Protein AF-A0A4Q9KXH2-F1 (afdb_monomer)

Organism: NCBI:txid1176355

Sequence (287 aa):
LDIADEIKNITFIDLKIIHKQLLDALLYLEGEGVIHNNLKHDNVVVDKDLNIKIIDFGMACYIKDLYKVFKDENLDIEKLKEEYPHCSPERLIGADQNFKTNIYSWGYMLKTSSKLFVSQNQEFLYPDLIDIYEHALQVEVSARPSVDELIFHPFFDEIYNFLFCFNNYEDVEGNINNTLFDKIGNKILIRHSQFEFAIYCGCHNEKNDETVTRLLTTKIHSEKCTVCKTGFKISKYAKFKLEVSGQFFPIHILKMKYIKLIREDFLVFKSQIRLKSNPSIGLQEES

Mean predicted aligned error: 8.37 Å

pLDDT: mean 84.45, std 18.7, range [35.25, 98.62]

Nearest PDB structures (foldseek):
  4gfo-assembly1_A  TM=7.170E-01  e=2.034E-06  Homo sapiens
  4j99-assembly5_A  TM=7.112E-01  e=3.521E-06  Homo sapiens
  3zfx-assembly2_B  TM=7.354E-01  e=8.482E-05  Homo sapiens
  3oz6-assembly1_A  TM=7.769E-01  e=1.315E-04  Cryptosporidium parvum Iowa II
  3byv-assembly1_A  TM=6.591E-01  e=1.319E-02  Toxoplasma gondii

Structure (mmCIF, N/CA/C/O backbone):
data_AF-A0A4Q9KXH2-F1
#
_entry.id   AF-A0A4Q9KXH2-F1
#
loop_
_atom_site.group_PDB
_atom_site.id
_atom_site.type_symbol
_atom_site.label_atom_id
_atom_site.label_alt_id
_atom_site.label_comp_id
_atom_site.label_asym_id
_atom_site.label_entity_id
_atom_site.label_seq_id
_atom_site.pdbx_PDB_ins_code
_atom_site.Cartn_x
_atom_site.Cartn_y
_atom_site.Cartn_z
_atom_site.occupancy
_ato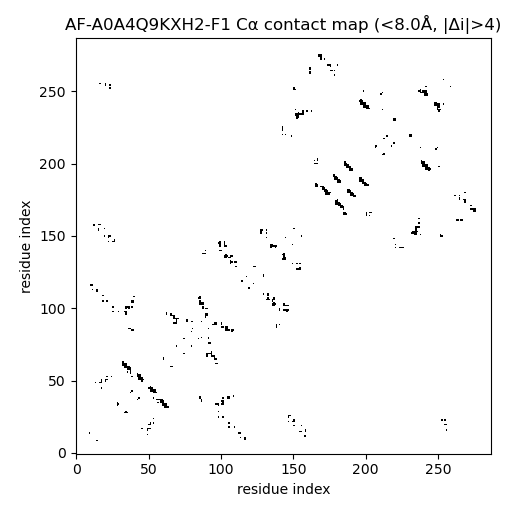m_site.B_iso_or_equiv
_atom_site.auth_seq_id
_atom_site.auth_comp_id
_atom_site.auth_asym_id
_atom_site.auth_atom_id
_atom_site.pdbx_PDB_model_num
ATOM 1 N N . LEU A 1 1 ? -19.893 16.993 -17.679 1.00 43.53 1 LEU A N 1
ATOM 2 C CA . LEU A 1 1 ? -18.932 17.246 -16.588 1.00 43.53 1 LEU A CA 1
ATOM 3 C C . LEU A 1 1 ? -17.566 17.016 -17.190 1.00 43.53 1 LEU A C 1
ATOM 5 O O . LEU A 1 1 ? -17.395 15.996 -17.849 1.00 43.53 1 LEU A O 1
ATOM 9 N N . ASP A 1 2 ? -16.697 18.016 -17.120 1.00 39.69 2 ASP A N 1
ATOM 10 C CA . ASP A 1 2 ? -15.372 17.941 -17.728 1.00 39.69 2 ASP A CA 1
ATOM 11 C C . ASP A 1 2 ? -14.448 17.142 -16.800 1.00 39.69 2 ASP A C 1
ATOM 13 O O . ASP A 1 2 ? -14.370 17.430 -15.605 1.00 39.69 2 ASP A O 1
ATOM 17 N N . ILE A 1 3 ? -13.759 16.137 -17.340 1.00 46.69 3 ILE A N 1
ATOM 18 C CA . ILE A 1 3 ? -12.826 15.286 -16.583 1.00 46.69 3 ILE A CA 1
ATOM 19 C C . ILE A 1 3 ? -11.698 16.151 -15.985 1.00 46.69 3 ILE A C 1
ATOM 21 O O . ILE A 1 3 ? -11.183 15.856 -14.906 1.00 46.69 3 ILE A O 1
ATOM 25 N N . ALA A 1 4 ? -11.373 17.277 -16.632 1.00 45.84 4 ALA A N 1
ATOM 26 C CA . ALA A 1 4 ? -10.408 18.253 -16.140 1.00 45.84 4 ALA A CA 1
ATOM 27 C C . ALA A 1 4 ? -10.822 18.957 -14.829 1.00 45.84 4 ALA A C 1
ATOM 29 O O . ALA A 1 4 ? -9.945 19.447 -14.117 1.00 45.84 4 ALA A O 1
ATOM 30 N N . ASP A 1 5 ? -12.116 19.014 -14.487 1.00 42.62 5 ASP A N 1
ATOM 31 C CA . ASP A 1 5 ? -12.595 19.615 -13.232 1.00 42.62 5 ASP A CA 1
ATOM 32 C C . ASP A 1 5 ? -12.682 18.607 -12.074 1.00 42.62 5 ASP A C 1
ATOM 34 O O . ASP A 1 5 ? -12.516 19.002 -10.921 1.00 42.62 5 ASP A O 1
ATOM 38 N N . GLU A 1 6 ? -12.854 17.307 -12.345 1.00 51.69 6 GLU A N 1
ATOM 39 C CA . GLU A 1 6 ? -12.773 16.266 -11.303 1.00 51.69 6 GLU A CA 1
ATOM 40 C C . GLU A 1 6 ? -11.317 16.014 -10.863 1.00 51.69 6 GLU A C 1
ATOM 42 O O . GLU A 1 6 ? -11.046 15.851 -9.673 1.00 51.69 6 GLU A O 1
ATOM 47 N N . ILE A 1 7 ? -10.352 16.093 -11.790 1.00 52.22 7 ILE A N 1
ATOM 48 C CA . ILE A 1 7 ? -8.914 15.936 -11.491 1.00 52.22 7 ILE A CA 1
ATOM 49 C C . ILE A 1 7 ? -8.364 17.075 -10.603 1.00 52.22 7 ILE A C 1
ATOM 51 O O . ILE A 1 7 ? -7.386 16.872 -9.881 1.00 52.22 7 ILE A O 1
ATOM 55 N N . LYS A 1 8 ? -8.999 18.259 -10.580 1.00 55.25 8 LYS A N 1
ATOM 56 C CA . LYS A 1 8 ? -8.545 19.424 -9.786 1.00 55.25 8 LYS A CA 1
ATOM 57 C C . LYS A 1 8 ? -8.575 19.232 -8.266 1.00 55.25 8 LYS A C 1
ATOM 59 O O . LYS A 1 8 ? -7.964 20.037 -7.570 1.00 55.25 8 LYS A O 1
ATOM 64 N N . ASN A 1 9 ? -9.263 18.207 -7.757 1.00 71.81 9 ASN A N 1
ATOM 65 C CA . ASN A 1 9 ? -9.491 18.014 -6.320 1.00 71.81 9 ASN A CA 1
ATOM 66 C C . ASN A 1 9 ? -8.811 16.766 -5.728 1.00 71.81 9 ASN A C 1
ATOM 68 O O . ASN A 1 9 ? -9.128 16.388 -4.602 1.00 71.81 9 ASN A O 1
ATOM 72 N N . ILE A 1 10 ? -7.869 16.133 -6.438 1.00 83.88 10 ILE A N 1
ATOM 73 C CA . ILE A 1 10 ? -7.020 15.094 -5.833 1.00 83.88 10 ILE A CA 1
ATOM 74 C C . ILE A 1 10 ? -6.128 15.751 -4.769 1.00 83.88 10 ILE A C 1
ATOM 76 O O . ILE A 1 10 ? -5.547 16.811 -4.996 1.00 83.88 10 ILE A O 1
ATOM 80 N N . THR A 1 11 ? -5.999 15.117 -3.607 1.00 91.44 11 THR A N 1
ATOM 81 C CA . THR A 1 11 ? -5.172 15.581 -2.486 1.00 91.44 11 THR A CA 1
ATOM 82 C C . THR A 1 11 ? -3.952 14.679 -2.253 1.00 91.44 11 THR A C 1
ATOM 84 O O . THR A 1 11 ? -3.833 13.575 -2.789 1.00 91.44 11 THR A O 1
ATOM 87 N N . PHE A 1 12 ? -3.031 15.110 -1.386 1.00 91.75 12 PHE A N 1
ATOM 88 C CA . PHE A 1 12 ? -1.855 14.303 -1.037 1.00 91.75 12 PHE A CA 1
ATOM 89 C C . PHE A 1 12 ? -2.197 13.021 -0.246 1.00 91.75 12 PHE A C 1
ATOM 91 O O . PHE A 1 12 ? -1.457 12.038 -0.323 1.00 91.75 12 PHE A O 1
ATOM 98 N N . ILE A 1 13 ? -3.324 12.982 0.480 1.00 93.31 13 ILE A N 1
ATOM 99 C CA . ILE A 1 13 ? -3.810 11.743 1.111 1.00 93.31 13 ILE A CA 1
ATOM 100 C C . ILE A 1 13 ? -4.406 10.785 0.067 1.00 93.31 13 ILE A C 1
ATOM 102 O O . ILE A 1 13 ? -4.222 9.573 0.180 1.00 93.31 13 ILE A O 1
ATOM 106 N N . ASP A 1 14 ? -4.998 11.300 -1.011 1.00 94.25 14 ASP A N 1
ATOM 107 C CA . ASP A 1 14 ? -5.499 10.470 -2.113 1.00 94.25 14 ASP A CA 1
ATOM 108 C C . ASP A 1 14 ? -4.350 9.799 -2.872 1.00 94.25 14 ASP A C 1
ATOM 110 O O . ASP A 1 14 ? -4.427 8.607 -3.172 1.00 94.25 14 ASP A O 1
ATOM 114 N N . LEU A 1 15 ? -3.227 10.505 -3.070 1.00 94.81 15 LEU A N 1
ATOM 115 C CA . LEU A 1 15 ? -1.987 9.910 -3.584 1.00 94.81 15 LEU A CA 1
ATOM 116 C C . LEU A 1 15 ? -1.537 8.711 -2.727 1.00 94.81 15 LEU A C 1
ATOM 118 O O . LEU A 1 15 ? -1.207 7.652 -3.265 1.00 94.81 15 LEU A O 1
ATOM 122 N N . LYS A 1 16 ? -1.565 8.843 -1.393 1.00 96.62 16 LYS A N 1
ATOM 123 C CA . LYS A 1 16 ? -1.237 7.743 -0.467 1.00 96.62 16 LYS A CA 1
ATOM 124 C C . LYS A 1 16 ? -2.225 6.581 -0.594 1.00 96.62 16 LYS A C 1
ATOM 126 O O . LYS A 1 16 ? -1.796 5.431 -0.626 1.00 96.62 16 LYS A O 1
ATOM 131 N N . ILE A 1 17 ? -3.525 6.860 -0.706 1.00 96.56 17 ILE A N 1
ATOM 132 C CA . ILE A 1 17 ? -4.584 5.849 -0.877 1.00 96.56 17 ILE A CA 1
ATOM 133 C C . ILE A 1 17 ? -4.427 5.091 -2.207 1.00 96.56 17 ILE A C 1
ATOM 135 O O . ILE A 1 17 ? -4.560 3.864 -2.235 1.00 96.56 17 ILE A O 1
ATOM 139 N N . ILE A 1 18 ? -4.104 5.790 -3.298 1.00 96.88 18 ILE A N 1
ATOM 140 C CA . ILE A 1 18 ? -3.817 5.210 -4.619 1.00 96.88 18 ILE A CA 1
ATOM 141 C C . ILE A 1 18 ? -2.577 4.310 -4.539 1.00 96.88 18 ILE A C 1
ATOM 143 O O . ILE A 1 18 ? -2.650 3.123 -4.863 1.00 96.88 18 ILE A O 1
ATOM 147 N N . HIS A 1 19 ? -1.452 4.828 -4.033 1.00 98.00 19 HIS A N 1
ATOM 148 C CA . HIS A 1 19 ? -0.203 4.065 -3.969 1.00 98.00 19 HIS A CA 1
ATOM 149 C C . HIS A 1 19 ? -0.240 2.896 -2.982 1.00 98.00 19 HIS A C 1
ATOM 151 O O . HIS A 1 19 ? 0.403 1.880 -3.250 1.00 98.00 19 HIS A O 1
ATOM 157 N N . LYS A 1 20 ? -1.026 2.983 -1.900 1.00 97.94 20 LYS A N 1
ATOM 158 C CA . LYS A 1 20 ? -1.257 1.857 -0.985 1.00 97.94 20 LYS A CA 1
ATOM 159 C C . LYS A 1 20 ? -1.999 0.714 -1.675 1.00 97.94 20 LYS A C 1
ATOM 161 O O . LYS A 1 20 ? -1.593 -0.435 -1.543 1.00 97.94 20 LYS A O 1
ATOM 166 N N . GLN A 1 21 ? -3.041 1.020 -2.449 1.00 97.94 21 GLN A N 1
ATOM 167 C CA . GLN A 1 21 ? -3.769 -0.003 -3.206 1.00 97.94 21 GLN A CA 1
ATOM 168 C C . GLN A 1 21 ? -2.934 -0.593 -4.348 1.00 97.94 21 GLN A C 1
ATOM 170 O O . GLN A 1 21 ? -3.095 -1.769 -4.662 1.00 97.94 21 GLN A O 1
ATOM 175 N N . LEU A 1 22 ? -2.017 0.182 -4.939 1.00 98.38 22 LEU A N 1
ATOM 176 C CA . LEU A 1 22 ? -1.041 -0.361 -5.885 1.00 98.38 22 LEU A CA 1
ATOM 177 C C . LEU A 1 22 ? -0.105 -1.374 -5.216 1.00 98.38 22 LEU A C 1
ATOM 179 O O . LEU A 1 22 ? 0.107 -2.438 -5.786 1.00 98.38 22 LEU A O 1
ATOM 183 N N . LEU A 1 23 ? 0.392 -1.108 -4.001 1.00 97.94 23 LEU A N 1
ATOM 184 C CA . LEU A 1 23 ? 1.152 -2.112 -3.244 1.00 97.94 23 LEU A CA 1
ATOM 185 C C . LEU A 1 23 ? 0.290 -3.338 -2.901 1.00 97.94 23 LEU A C 1
ATOM 187 O O . LEU A 1 23 ? 0.743 -4.459 -3.092 1.00 97.94 23 LEU A O 1
ATOM 191 N N . ASP A 1 24 ? -0.968 -3.155 -2.489 1.00 96.06 24 ASP A N 1
ATOM 192 C CA . ASP A 1 24 ? -1.883 -4.279 -2.226 1.00 96.06 24 ASP A CA 1
ATOM 193 C C . ASP A 1 24 ? -2.127 -5.142 -3.482 1.00 96.06 24 ASP A C 1
ATOM 195 O O . ASP A 1 24 ? -2.263 -6.363 -3.385 1.00 96.06 24 ASP A O 1
ATOM 199 N N . ALA A 1 25 ? -2.149 -4.527 -4.670 1.00 97.62 25 ALA A N 1
ATOM 200 C CA . ALA A 1 25 ? -2.234 -5.230 -5.946 1.00 97.62 25 ALA A CA 1
ATOM 201 C C . ALA A 1 25 ? -0.916 -5.934 -6.318 1.00 97.62 25 ALA A C 1
ATOM 203 O O . ALA A 1 25 ? -0.955 -7.068 -6.788 1.00 97.62 25 ALA A O 1
ATOM 204 N N . LEU A 1 26 ? 0.247 -5.319 -6.070 1.00 97.81 26 LEU A N 1
ATOM 205 C CA . LEU A 1 26 ? 1.546 -5.968 -6.288 1.00 97.81 26 LEU A CA 1
ATOM 206 C C . LEU A 1 26 ? 1.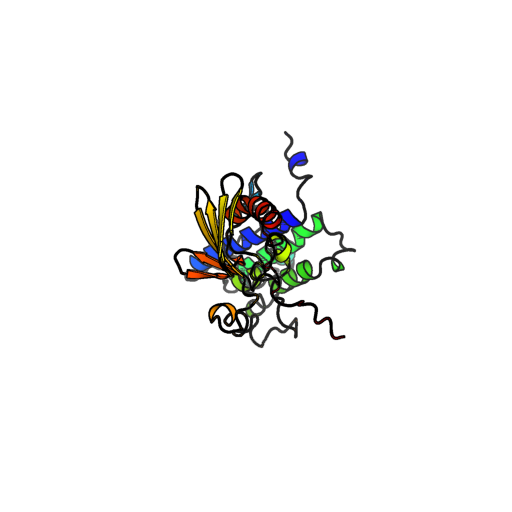764 -7.163 -5.353 1.00 97.81 26 LEU A C 1
ATOM 208 O O . LEU A 1 26 ? 2.268 -8.183 -5.810 1.00 97.81 26 LEU A O 1
ATOM 212 N N . LEU A 1 27 ? 1.315 -7.082 -4.096 1.00 94.94 27 LEU A N 1
ATOM 213 C CA . LEU A 1 27 ? 1.364 -8.193 -3.140 1.00 94.94 27 LEU A CA 1
ATOM 214 C C . LEU A 1 27 ? 0.504 -9.373 -3.617 1.00 94.94 27 LEU A C 1
ATOM 216 O O . LEU A 1 27 ? 0.883 -10.531 -3.460 1.00 94.94 27 LEU A O 1
ATOM 220 N N . TYR A 1 28 ? -0.647 -9.078 -4.229 1.00 96.12 28 TYR A N 1
ATOM 221 C CA . TYR A 1 28 ? -1.487 -10.094 -4.859 1.00 96.12 28 TYR A CA 1
ATOM 222 C C . TYR A 1 28 ? -0.793 -10.737 -6.071 1.00 96.12 28 TYR A C 1
ATOM 224 O O . TYR A 1 28 ? -0.734 -11.960 -6.149 1.00 96.12 28 TYR A O 1
ATOM 232 N N . LEU A 1 29 ? -0.210 -9.940 -6.978 1.00 97.62 29 LEU A N 1
ATOM 233 C CA . LEU A 1 29 ? 0.524 -10.471 -8.136 1.00 97.62 29 LEU A CA 1
ATOM 234 C C . LEU A 1 29 ? 1.734 -11.324 -7.724 1.00 97.62 29 LEU A C 1
ATOM 236 O O . LEU A 1 29 ? 1.960 -12.372 -8.321 1.00 97.62 29 LEU A O 1
ATOM 240 N N . GLU A 1 30 ? 2.465 -10.925 -6.682 1.00 95.56 30 GLU A N 1
ATOM 241 C CA . GLU A 1 30 ? 3.556 -11.713 -6.095 1.00 95.56 30 GLU A CA 1
ATOM 242 C C . GLU A 1 30 ? 3.060 -13.069 -5.562 1.00 95.56 30 GLU A C 1
ATOM 244 O O . GLU A 1 30 ? 3.662 -14.100 -5.866 1.00 95.56 30 GLU A O 1
ATOM 249 N N . GLY A 1 31 ? 1.913 -13.099 -4.872 1.00 94.69 31 GLY A N 1
ATOM 250 C CA . GLY A 1 31 ? 1.266 -14.340 -4.425 1.00 94.69 31 GLY A CA 1
ATOM 251 C C . GLY A 1 31 ? 0.829 -15.273 -5.565 1.00 94.69 31 GLY A C 1
ATOM 252 O O . GLY A 1 31 ? 0.947 -16.490 -5.437 1.00 94.69 31 GLY A O 1
ATOM 253 N N . GLU A 1 32 ? 0.393 -14.718 -6.698 1.00 97.69 32 GLU A N 1
ATOM 254 C CA . GLU A 1 32 ? 0.068 -15.467 -7.927 1.00 97.69 32 GLU A CA 1
ATOM 255 C C . GLU A 1 32 ? 1.317 -15.817 -8.773 1.00 97.69 32 GLU A C 1
ATOM 257 O O . GLU A 1 32 ? 1.218 -16.460 -9.821 1.00 97.69 32 GLU A O 1
ATOM 262 N N . GLY A 1 33 ? 2.513 -15.393 -8.346 1.00 97.12 33 GLY A N 1
ATOM 263 C CA . GLY A 1 33 ? 3.766 -15.609 -9.067 1.00 97.12 33 GLY A CA 1
ATOM 264 C C . GLY A 1 33 ? 3.891 -14.811 -10.371 1.00 97.12 33 GLY A C 1
ATOM 265 O O . GLY A 1 33 ? 4.624 -15.236 -11.264 1.00 97.12 33 GLY A O 1
ATOM 266 N N . VAL A 1 34 ? 3.185 -13.684 -10.496 1.00 98.12 34 VAL A N 1
ATOM 267 C CA . VAL A 1 34 ? 3.102 -12.832 -11.694 1.00 98.12 34 VAL A CA 1
ATOM 268 C C . VAL A 1 34 ? 3.955 -11.568 -11.544 1.00 98.12 34 VAL A C 1
ATOM 270 O O . VAL A 1 34 ? 3.906 -10.870 -10.533 1.00 98.12 34 VAL A O 1
ATOM 273 N N . ILE A 1 35 ? 4.696 -11.216 -12.596 1.00 97.62 35 ILE A N 1
ATOM 274 C CA . ILE A 1 35 ? 5.388 -9.929 -12.738 1.00 97.62 35 ILE A CA 1
ATOM 275 C C . ILE A 1 35 ? 4.665 -9.128 -13.825 1.00 97.62 35 ILE A C 1
ATOM 277 O O . ILE A 1 35 ? 4.507 -9.625 -14.935 1.00 97.62 35 ILE A O 1
ATOM 281 N N . HIS A 1 36 ? 4.230 -7.896 -13.533 1.00 97.50 36 HIS A N 1
ATOM 282 C CA . HIS A 1 36 ? 3.457 -7.092 -14.487 1.00 97.50 36 HIS A CA 1
ATOM 283 C C . HIS A 1 36 ? 4.288 -6.570 -15.670 1.00 97.50 36 HIS A C 1
ATOM 285 O O . HIS A 1 36 ? 3.797 -6.527 -16.793 1.00 97.50 36 HIS A O 1
ATOM 291 N N . ASN A 1 37 ? 5.531 -6.134 -15.424 1.00 94.94 37 ASN A N 1
ATOM 292 C CA . ASN A 1 37 ? 6.466 -5.562 -16.411 1.00 94.94 37 ASN A CA 1
ATOM 293 C C . ASN A 1 37 ? 5.976 -4.343 -17.232 1.00 94.94 37 ASN A C 1
ATOM 295 O O . ASN A 1 37 ? 6.781 -3.745 -17.938 1.00 94.94 37 ASN A O 1
ATOM 299 N N . ASN A 1 38 ? 4.725 -3.896 -17.144 1.00 95.25 38 ASN A N 1
ATOM 300 C CA . ASN A 1 38 ? 4.283 -2.639 -17.770 1.00 95.25 38 ASN A CA 1
ATOM 301 C C . ASN A 1 38 ? 3.561 -1.728 -16.770 1.00 95.25 38 ASN A C 1
ATOM 303 O O . ASN A 1 38 ? 2.485 -1.204 -17.042 1.00 95.25 38 ASN A O 1
ATOM 307 N N . LEU A 1 39 ? 4.085 -1.629 -15.543 1.00 96.88 39 LEU A N 1
ATOM 308 C CA . LEU A 1 39 ? 3.492 -0.776 -14.514 1.00 96.88 39 LEU A CA 1
ATOM 309 C C . LEU A 1 39 ? 3.902 0.688 -14.748 1.00 96.88 39 LEU A C 1
ATOM 311 O O . LEU A 1 39 ? 5.077 1.035 -14.664 1.00 96.88 39 LEU A O 1
ATOM 315 N 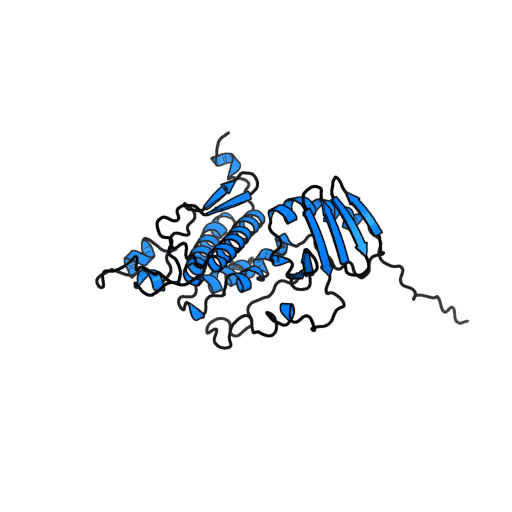N . LYS A 1 40 ? 2.916 1.526 -15.060 1.00 96.19 40 LYS A N 1
ATOM 316 C CA . LYS A 1 40 ? 3.035 2.964 -15.342 1.00 96.19 40 LYS A CA 1
ATOM 317 C C . LYS A 1 40 ? 1.663 3.622 -15.183 1.00 96.19 40 LYS A C 1
ATOM 319 O O . LYS A 1 40 ? 0.662 2.914 -15.083 1.00 96.19 40 LYS A O 1
ATOM 324 N N . HIS A 1 41 ? 1.595 4.954 -15.189 1.00 95.12 41 HIS A N 1
ATOM 325 C CA . HIS A 1 41 ? 0.347 5.704 -14.978 1.00 95.12 41 HIS A CA 1
ATOM 326 C C . HIS A 1 41 ? -0.752 5.351 -15.985 1.00 95.12 41 HIS A C 1
ATOM 328 O O . HIS A 1 41 ? -1.882 5.141 -15.564 1.00 95.12 41 HIS A O 1
ATOM 334 N N . ASP A 1 42 ? -0.419 5.190 -17.272 1.00 95.88 42 ASP A N 1
ATOM 335 C CA . ASP A 1 42 ? -1.394 4.803 -18.312 1.00 95.88 42 ASP A CA 1
ATOM 336 C C . ASP A 1 42 ? -2.073 3.453 -18.021 1.00 95.88 42 ASP A C 1
ATOM 338 O O . ASP A 1 42 ? -3.200 3.205 -18.442 1.00 95.88 42 ASP A O 1
ATOM 342 N N . ASN A 1 43 ? -1.373 2.582 -17.288 1.00 98.00 43 ASN A N 1
ATOM 343 C CA . ASN A 1 43 ? -1.779 1.212 -17.000 1.00 98.00 43 ASN A CA 1
ATOM 344 C C . ASN A 1 43 ? -2.405 1.067 -15.599 1.00 98.00 43 ASN A C 1
ATOM 346 O O . ASN A 1 43 ? -2.542 -0.042 -15.076 1.00 98.00 43 ASN A O 1
ATOM 350 N N . VAL A 1 44 ? -2.810 2.185 -14.986 1.00 97.56 44 VAL A N 1
ATOM 351 C CA . VAL A 1 44 ? -3.558 2.225 -13.725 1.00 97.56 44 VAL A CA 1
ATOM 352 C C . VAL A 1 44 ? -4.801 3.091 -13.900 1.00 97.56 44 VAL A C 1
ATOM 354 O O . VAL A 1 44 ? -4.725 4.313 -13.980 1.00 97.56 44 VAL A O 1
ATOM 357 N N . VAL A 1 45 ? -5.969 2.454 -13.898 1.00 96.31 45 VAL A N 1
ATOM 358 C CA . VAL A 1 45 ? -7.261 3.151 -13.899 1.00 96.31 45 VAL A CA 1
ATOM 359 C C . VAL A 1 45 ? -7.666 3.446 -12.459 1.00 96.31 45 VAL A C 1
ATOM 361 O O . VAL A 1 45 ? -7.541 2.578 -11.594 1.00 96.31 45 VAL A O 1
ATOM 364 N N . VAL A 1 46 ? -8.183 4.648 -12.208 1.00 94.00 46 VAL A N 1
ATOM 365 C CA . VAL A 1 46 ? -8.721 5.076 -10.909 1.00 94.00 46 VAL A CA 1
ATOM 366 C C . VAL A 1 46 ? -10.181 5.479 -11.103 1.00 94.00 46 VAL A C 1
ATOM 368 O O . VAL A 1 46 ? -10.488 6.226 -12.030 1.00 94.00 46 VAL A O 1
ATOM 371 N N . ASP A 1 47 ? -11.088 4.965 -10.270 1.00 92.81 47 ASP A N 1
ATOM 372 C CA . ASP A 1 47 ? -12.490 5.401 -10.267 1.00 92.81 47 ASP A CA 1
ATOM 373 C C . ASP A 1 47 ? -12.721 6.636 -9.373 1.00 92.81 47 ASP A C 1
ATOM 375 O O . ASP A 1 47 ? -11.855 7.046 -8.595 1.00 92.81 47 ASP A O 1
ATOM 379 N N . LYS A 1 48 ? -13.919 7.227 -9.472 1.00 89.50 48 LYS A N 1
ATOM 380 C CA . LYS A 1 48 ? -14.344 8.402 -8.686 1.00 89.50 48 LYS A CA 1
ATOM 381 C C . LYS A 1 48 ? -14.243 8.212 -7.163 1.00 89.50 48 LYS A C 1
ATOM 383 O O . LYS A 1 48 ? -14.180 9.189 -6.428 1.00 89.50 48 LYS A O 1
ATOM 388 N N . ASP A 1 49 ? -14.268 6.963 -6.696 1.00 89.69 49 ASP A N 1
ATOM 389 C CA . ASP A 1 49 ? -14.242 6.595 -5.283 1.00 89.69 49 ASP A CA 1
ATOM 390 C C . ASP A 1 49 ? -12.802 6.251 -4.844 1.00 89.69 49 ASP A C 1
ATOM 392 O O . ASP A 1 49 ? -12.592 5.698 -3.761 1.00 89.69 49 ASP A O 1
ATOM 396 N N . LEU A 1 50 ? -11.798 6.571 -5.675 1.00 92.38 50 LEU A N 1
ATOM 397 C CA . LEU A 1 50 ? -10.369 6.303 -5.494 1.00 92.38 50 LEU A CA 1
ATOM 398 C C . LEU A 1 50 ? -10.047 4.813 -5.327 1.00 92.38 50 LEU A C 1
ATOM 400 O O . LEU A 1 50 ? -9.216 4.443 -4.488 1.00 92.38 50 LEU A O 1
ATOM 404 N N . ASN A 1 51 ? -10.725 3.927 -6.055 1.00 94.75 51 ASN A N 1
ATOM 405 C CA . ASN A 1 51 ? -10.309 2.530 -6.187 1.00 94.75 51 ASN A CA 1
ATOM 406 C C . ASN A 1 51 ? -9.481 2.368 -7.462 1.00 94.75 51 ASN A C 1
ATOM 408 O O . ASN A 1 51 ? -9.867 2.849 -8.527 1.00 94.75 51 ASN A O 1
ATOM 412 N N . ILE A 1 52 ? -8.343 1.682 -7.350 1.00 96.56 52 ILE A N 1
ATOM 413 C CA . ILE A 1 52 ? -7.432 1.468 -8.480 1.00 96.56 52 ILE A CA 1
ATOM 414 C C . ILE A 1 52 ? -7.670 0.106 -9.132 1.00 96.56 52 ILE A C 1
ATOM 416 O O . ILE A 1 52 ? -8.062 -0.857 -8.466 1.00 96.56 52 ILE A O 1
ATOM 420 N N . LYS A 1 53 ? -7.357 0.001 -10.424 1.00 97.19 53 LYS A N 1
ATOM 421 C CA . LYS A 1 53 ? -7.160 -1.267 -11.133 1.00 97.19 53 LYS A CA 1
ATOM 422 C C . LYS A 1 53 ? -5.928 -1.170 -12.022 1.00 97.19 53 LYS A C 1
ATOM 424 O O . LYS A 1 53 ? -5.827 -0.252 -12.831 1.00 97.19 53 LYS A O 1
ATOM 429 N N . ILE A 1 54 ? -5.022 -2.136 -11.887 1.00 98.31 54 ILE A N 1
ATOM 430 C CA . ILE A 1 54 ? -3.938 -2.343 -12.852 1.00 98.31 54 ILE A CA 1
ATOM 431 C C . ILE A 1 54 ? -4.554 -2.960 -14.116 1.00 98.31 54 ILE A C 1
ATOM 433 O O . ILE A 1 54 ? -5.378 -3.874 -14.019 1.00 98.31 54 ILE A O 1
ATOM 437 N N . ILE A 1 55 ? -4.179 -2.440 -15.280 1.00 97.88 55 ILE A N 1
ATOM 438 C CA . ILE A 1 55 ? -4.600 -2.909 -16.606 1.00 97.88 55 ILE A CA 1
ATOM 439 C C . ILE A 1 55 ? -3.370 -3.170 -17.490 1.00 97.88 55 ILE A C 1
ATOM 441 O O . ILE A 1 55 ? -2.255 -2.830 -17.113 1.00 97.88 55 ILE A O 1
ATOM 445 N N . ASP A 1 56 ? -3.592 -3.741 -18.677 1.00 96.88 56 ASP A N 1
ATOM 446 C CA . ASP A 1 56 ? -2.545 -4.081 -19.656 1.00 96.88 56 ASP A CA 1
ATOM 447 C C . ASP A 1 56 ? -1.459 -5.042 -19.127 1.00 96.88 56 ASP A C 1
ATOM 449 O O . ASP A 1 56 ? -0.281 -4.723 -18.965 1.00 96.88 56 ASP A O 1
ATOM 453 N N . PHE A 1 57 ? -1.878 -6.296 -18.962 1.00 97.38 57 PHE A N 1
ATOM 454 C CA . PHE A 1 57 ? -1.003 -7.435 -18.693 1.00 97.38 57 PHE A CA 1
ATOM 455 C C . PHE A 1 57 ? -0.293 -7.950 -19.965 1.00 97.38 57 PHE A C 1
ATOM 457 O O . PHE A 1 57 ? 0.227 -9.063 -19.961 1.00 97.38 57 PHE A O 1
ATOM 464 N N . GLY A 1 58 ? -0.246 -7.177 -21.061 1.00 96.06 58 GLY A N 1
ATOM 465 C CA . GLY A 1 58 ? 0.358 -7.600 -22.333 1.00 96.06 58 GLY A CA 1
ATOM 466 C C . GLY A 1 58 ? 1.862 -7.891 -22.260 1.00 96.06 58 GLY A C 1
ATOM 467 O O . GLY A 1 58 ? 2.401 -8.555 -23.143 1.00 96.06 58 GLY A O 1
ATOM 468 N N . MET A 1 59 ? 2.533 -7.430 -21.197 1.00 94.62 59 MET A N 1
ATOM 469 C CA . MET A 1 59 ? 3.938 -7.736 -20.895 1.00 94.62 59 MET A CA 1
ATOM 470 C C . MET A 1 59 ? 4.127 -8.611 -19.643 1.00 94.62 59 MET A C 1
ATOM 472 O O . MET A 1 59 ? 5.257 -8.836 -19.200 1.00 94.62 59 MET A O 1
ATOM 476 N N . ALA A 1 60 ? 3.038 -9.076 -19.031 1.00 97.00 60 ALA A N 1
ATOM 477 C CA . ALA A 1 60 ? 3.130 -9.837 -17.798 1.00 97.00 60 ALA A CA 1
ATOM 478 C C . ALA A 1 60 ? 3.720 -11.232 -18.051 1.00 97.00 60 ALA A C 1
ATOM 480 O O . ALA A 1 60 ? 3.444 -11.868 -19.068 1.00 97.00 60 ALA A O 1
ATOM 481 N N . CYS A 1 61 ? 4.515 -11.7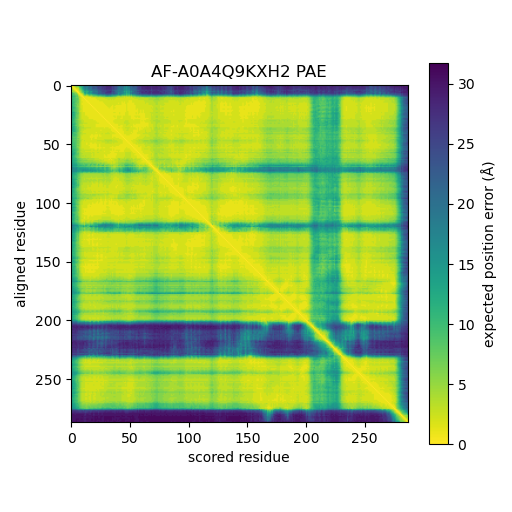26 -17.105 1.00 96.38 61 CYS A N 1
ATOM 482 C CA . CYS A 1 61 ? 5.047 -13.088 -17.124 1.00 96.38 61 CYS A CA 1
ATOM 483 C C . CYS A 1 61 ? 4.885 -13.759 -15.760 1.00 96.38 61 CYS A C 1
ATOM 485 O O . CYS A 1 61 ? 4.690 -13.095 -14.739 1.00 96.38 61 CYS A O 1
ATOM 487 N N . TYR A 1 62 ? 4.988 -15.087 -15.738 1.00 97.44 62 TYR A N 1
ATOM 488 C CA . TYR A 1 62 ? 5.144 -15.820 -14.487 1.00 97.44 62 TYR A CA 1
ATOM 489 C C . TYR A 1 62 ? 6.625 -15.874 -14.103 1.00 97.44 62 TYR A C 1
ATOM 491 O O . TYR A 1 62 ? 7.482 -16.067 -14.959 1.00 97.44 62 TYR A O 1
ATOM 499 N N . ILE A 1 63 ? 6.935 -15.819 -12.806 1.00 95.50 63 ILE A N 1
ATOM 500 C CA . ILE A 1 63 ? 8.306 -15.922 -12.264 1.00 95.50 63 ILE A CA 1
ATOM 501 C C . ILE A 1 63 ? 9.049 -17.203 -12.704 1.00 95.50 63 ILE A C 1
ATOM 503 O O . ILE A 1 63 ? 10.274 -17.243 -12.724 1.00 95.50 63 ILE A O 1
ATOM 507 N N . LYS A 1 64 ? 8.302 -18.252 -13.074 1.00 95.69 64 LYS A N 1
ATOM 508 C CA . LYS A 1 64 ? 8.804 -19.545 -13.576 1.00 95.69 64 LYS A CA 1
ATOM 509 C C . LYS A 1 64 ? 8.994 -19.612 -15.102 1.00 95.69 64 LYS A C 1
ATOM 511 O O . LYS A 1 64 ? 9.434 -20.643 -15.596 1.00 95.69 64 LYS A O 1
ATOM 516 N N . ASP A 1 65 ? 8.595 -18.570 -15.828 1.00 95.94 65 ASP A N 1
ATOM 517 C CA . ASP A 1 65 ? 8.568 -18.497 -17.295 1.00 95.94 65 ASP A CA 1
ATOM 518 C C . ASP A 1 65 ? 8.908 -17.059 -17.730 1.00 95.94 65 ASP A C 1
ATOM 520 O O . ASP A 1 65 ? 8.072 -16.288 -18.211 1.00 95.94 65 ASP A O 1
ATOM 524 N N . LEU A 1 66 ? 10.142 -16.654 -17.414 1.00 94.31 66 LEU A N 1
ATOM 525 C CA . LEU A 1 66 ? 10.646 -15.307 -17.669 1.00 94.31 66 LEU A CA 1
ATOM 526 C C . LEU A 1 66 ? 11.009 -15.127 -19.143 1.00 94.31 66 LEU A C 1
ATOM 528 O O . LEU A 1 66 ? 11.605 -16.002 -19.772 1.00 94.31 66 LEU A O 1
ATOM 532 N N . TYR A 1 67 ? 10.751 -13.931 -19.669 1.00 91.88 67 TYR A N 1
ATOM 533 C CA . TYR A 1 67 ? 11.193 -13.542 -21.000 1.00 91.88 67 TYR A CA 1
ATOM 534 C C . TYR A 1 67 ? 11.865 -12.169 -20.964 1.00 91.88 67 TYR A C 1
ATOM 536 O O . TYR A 1 67 ? 11.473 -11.261 -20.235 1.00 91.88 67 TYR A O 1
ATOM 544 N N . LYS A 1 68 ? 12.899 -11.999 -21.786 1.00 89.06 68 LYS A N 1
ATOM 545 C CA . LYS A 1 68 ? 13.618 -10.729 -21.907 1.00 89.06 68 LYS A CA 1
ATOM 546 C C . LYS A 1 68 ? 12.873 -9.818 -22.879 1.00 89.06 68 LYS A C 1
ATOM 548 O O . LYS A 1 68 ? 12.617 -10.217 -24.013 1.00 89.06 68 LYS A O 1
ATOM 553 N N . VAL A 1 69 ? 12.507 -8.618 -22.430 1.00 81.50 69 VAL A N 1
ATOM 554 C CA . VAL A 1 69 ? 11.874 -7.583 -23.270 1.00 81.50 69 VAL A CA 1
ATOM 555 C C . VAL A 1 69 ? 12.918 -6.974 -24.205 1.00 81.50 69 VAL A C 1
ATOM 557 O O . VAL A 1 69 ? 12.752 -6.976 -25.421 1.00 81.50 69 VAL A O 1
ATOM 560 N N . PHE A 1 70 ? 14.025 -6.522 -23.621 1.00 86.38 70 PHE A N 1
ATOM 561 C CA . PHE A 1 70 ? 15.186 -5.991 -24.317 1.00 86.38 70 PHE A CA 1
ATOM 562 C C . PHE A 1 70 ? 16.159 -7.155 -24.559 1.00 86.38 70 PHE A C 1
ATOM 564 O O . PHE A 1 70 ? 16.623 -7.783 -23.607 1.00 86.38 70 PHE A O 1
ATOM 571 N N . LYS A 1 71 ? 16.360 -7.520 -25.834 1.00 80.88 71 LYS A N 1
ATOM 572 C CA . LYS A 1 71 ? 17.096 -8.734 -26.255 1.00 80.88 71 LYS A CA 1
ATOM 573 C C . LYS A 1 71 ? 18.349 -8.468 -27.092 1.00 80.88 71 LYS A C 1
ATOM 575 O O . LYS A 1 71 ? 19.097 -9.406 -27.336 1.00 80.88 71 LYS A O 1
ATOM 580 N N . ASP A 1 72 ? 18.530 -7.247 -27.583 1.00 81.44 72 ASP A N 1
ATOM 581 C CA . ASP A 1 72 ? 19.658 -6.881 -28.441 1.00 81.44 72 ASP A CA 1
ATOM 582 C C . ASP A 1 72 ? 20.792 -6.313 -27.576 1.00 81.44 72 ASP A C 1
ATOM 584 O O . ASP A 1 72 ? 20.586 -5.411 -26.767 1.00 81.44 72 ASP A O 1
ATOM 588 N N . GLU A 1 73 ? 21.988 -6.876 -27.729 1.00 77.06 73 GLU A N 1
ATOM 589 C CA . GLU A 1 73 ? 23.189 -6.503 -26.975 1.00 77.06 73 GLU A CA 1
ATOM 590 C C . GLU A 1 73 ? 23.737 -5.122 -27.388 1.00 77.06 73 GLU A C 1
ATOM 592 O O . GLU A 1 73 ? 24.537 -4.536 -26.665 1.00 77.06 73 GLU A O 1
ATOM 597 N N . ASN A 1 74 ? 23.278 -4.577 -28.522 1.00 85.00 74 ASN A N 1
ATOM 598 C CA . ASN A 1 74 ? 23.680 -3.272 -29.057 1.00 85.00 74 ASN A CA 1
ATOM 599 C C . ASN A 1 74 ? 22.731 -2.127 -28.655 1.00 85.00 74 ASN A C 1
ATOM 601 O O . ASN A 1 74 ? 22.820 -1.029 -29.210 1.00 85.00 74 ASN A O 1
ATOM 605 N N . LEU A 1 75 ? 21.791 -2.368 -27.734 1.00 86.88 75 LEU A N 1
ATOM 606 C CA . LEU A 1 75 ? 20.846 -1.346 -27.287 1.00 86.88 75 LEU A CA 1
ATOM 607 C C . LEU A 1 75 ? 21.551 -0.213 -26.535 1.00 86.88 75 LEU A C 1
ATOM 609 O O . LEU A 1 75 ? 22.295 -0.436 -25.580 1.00 86.88 75 LEU A O 1
ATOM 613 N N . ASP A 1 76 ? 21.242 1.023 -26.924 1.00 92.31 76 ASP A N 1
ATOM 614 C CA . ASP A 1 76 ? 21.639 2.218 -26.184 1.00 92.31 76 ASP A CA 1
ATOM 615 C C . ASP A 1 76 ? 20.832 2.307 -24.879 1.00 92.31 76 ASP A C 1
ATOM 617 O O . ASP A 1 76 ? 19.680 2.750 -24.848 1.00 92.31 76 ASP A O 1
ATOM 621 N N . ILE A 1 77 ? 21.445 1.832 -23.793 1.00 91.69 77 ILE A N 1
ATOM 622 C CA . ILE A 1 77 ? 20.834 1.776 -22.463 1.00 91.69 77 ILE A CA 1
ATOM 623 C C . ILE A 1 77 ? 20.524 3.175 -21.913 1.00 91.69 77 ILE A C 1
ATOM 625 O O . ILE A 1 77 ? 19.537 3.323 -21.193 1.00 91.69 77 ILE A O 1
ATOM 629 N N . GLU A 1 78 ? 21.310 4.207 -22.243 1.00 93.44 78 GLU A N 1
ATOM 630 C CA . GLU A 1 78 ? 21.018 5.571 -21.782 1.00 93.44 78 GLU A CA 1
ATOM 631 C C . GLU A 1 78 ? 19.796 6.132 -22.508 1.00 93.44 78 GLU A C 1
ATOM 633 O O . GLU A 1 78 ? 18.858 6.593 -21.855 1.00 93.44 78 GLU A O 1
ATOM 638 N N . LYS A 1 79 ? 19.716 5.958 -23.832 1.00 94.31 79 LYS A N 1
ATOM 639 C CA . LYS A 1 79 ? 18.508 6.304 -24.593 1.00 94.31 79 LYS A CA 1
ATOM 640 C C . LYS A 1 79 ? 17.269 5.559 -24.080 1.00 94.31 79 LYS A C 1
ATOM 642 O O . LYS A 1 79 ? 16.203 6.155 -23.941 1.00 94.31 79 LYS A O 1
ATOM 647 N N . LEU A 1 80 ? 17.389 4.269 -23.754 1.00 93.50 80 LEU A N 1
ATOM 648 C CA . LEU A 1 80 ? 16.271 3.502 -23.195 1.00 93.50 80 LEU A CA 1
ATOM 649 C C . LEU A 1 80 ? 15.848 3.973 -21.795 1.00 93.50 80 LEU A C 1
ATOM 651 O O . LEU A 1 80 ? 14.663 3.888 -21.476 1.00 93.50 80 LEU A O 1
ATOM 655 N N . LYS A 1 81 ? 16.765 4.487 -20.963 1.00 93.56 81 LYS A N 1
ATOM 656 C CA . LYS A 1 81 ? 16.410 5.125 -19.681 1.00 93.56 81 LYS A CA 1
ATOM 657 C C . LYS A 1 81 ? 15.644 6.430 -19.887 1.00 93.56 81 LYS A C 1
ATOM 659 O O . LYS A 1 81 ? 14.741 6.712 -19.107 1.00 93.56 81 LYS A O 1
ATOM 664 N N . GLU A 1 82 ? 15.990 7.217 -20.905 1.00 93.69 82 GLU A N 1
ATOM 665 C CA . GLU A 1 82 ? 15.268 8.450 -21.247 1.00 93.69 82 GLU A CA 1
ATOM 666 C C . GLU A 1 82 ? 13.860 8.160 -21.792 1.00 93.69 82 GLU A C 1
ATOM 668 O O . GLU A 1 82 ? 12.902 8.837 -21.418 1.00 93.69 82 GLU A O 1
ATOM 673 N N . GLU A 1 83 ? 13.720 7.130 -22.633 1.00 94.19 83 GLU A N 1
ATOM 674 C CA . GLU A 1 83 ? 12.452 6.732 -23.261 1.00 94.19 83 GLU A CA 1
ATOM 675 C C . GLU A 1 83 ? 11.526 5.959 -22.295 1.00 94.19 83 GLU A C 1
ATOM 677 O O . GLU A 1 83 ? 10.313 6.179 -22.274 1.00 94.19 83 GLU A O 1
ATOM 682 N N . TYR A 1 84 ? 12.091 5.101 -21.436 1.00 94.50 84 TYR A N 1
ATOM 683 C CA . TYR A 1 84 ? 11.361 4.248 -20.486 1.00 94.50 84 TYR A CA 1
ATOM 684 C C . TYR A 1 84 ? 11.848 4.417 -19.032 1.00 94.50 84 TYR A C 1
ATOM 686 O O . TYR A 1 84 ? 12.221 3.434 -18.390 1.00 94.50 84 TYR A O 1
ATOM 694 N N . PRO A 1 85 ? 11.787 5.623 -18.437 1.00 95.12 85 PRO A N 1
ATOM 695 C CA . PRO A 1 85 ? 12.365 5.903 -17.114 1.00 95.12 85 PRO A CA 1
ATOM 696 C C . PRO A 1 85 ? 11.655 5.195 -15.941 1.00 95.12 85 PRO A C 1
ATOM 698 O O . PRO A 1 85 ? 12.174 5.156 -14.829 1.00 95.12 85 PRO A O 1
ATOM 701 N N . HIS A 1 86 ? 10.472 4.620 -16.181 1.00 95.44 86 HIS A N 1
ATOM 702 C CA . HIS A 1 86 ? 9.735 3.759 -15.246 1.00 95.44 86 HIS A CA 1
ATOM 703 C C . HIS A 1 86 ? 10.145 2.276 -15.336 1.00 95.44 86 HIS A C 1
ATOM 705 O O . HIS A 1 86 ? 9.749 1.466 -14.495 1.00 95.44 86 HIS A O 1
ATOM 711 N N . CYS A 1 87 ? 10.892 1.892 -16.372 1.00 96.25 87 CYS A N 1
ATOM 712 C CA . CYS A 1 87 ? 11.412 0.545 -16.546 1.00 96.25 87 CYS A CA 1
ATOM 713 C C . CYS A 1 87 ? 12.617 0.336 -15.626 1.00 96.25 87 CYS A C 1
ATOM 715 O O . CYS A 1 87 ? 13.464 1.215 -15.477 1.00 96.25 87 CYS A O 1
ATOM 717 N N . SER A 1 88 ? 12.688 -0.825 -14.983 1.00 96.31 88 SER A N 1
ATOM 718 C CA . SER A 1 88 ? 13.739 -1.096 -14.011 1.00 96.31 88 SER A CA 1
ATOM 719 C C . SER A 1 88 ? 15.100 -1.345 -14.681 1.00 96.31 88 SER A C 1
ATOM 721 O O . SER A 1 88 ? 15.147 -1.916 -15.777 1.00 96.31 88 SER A O 1
ATOM 723 N N . PRO A 1 89 ? 16.224 -0.968 -14.039 1.00 95.31 89 PRO A N 1
ATOM 724 C CA . PRO A 1 89 ? 17.560 -1.136 -14.608 1.00 95.31 89 PRO A CA 1
ATOM 725 C C . PRO A 1 89 ? 17.863 -2.562 -15.075 1.00 95.31 89 PRO A C 1
ATOM 727 O O . PRO A 1 89 ? 18.392 -2.736 -16.170 1.00 95.31 89 PRO A O 1
ATOM 730 N N . GLU A 1 90 ? 17.469 -3.582 -14.304 1.00 94.62 90 GLU A N 1
ATOM 731 C CA . GLU A 1 90 ? 17.676 -4.987 -14.667 1.00 94.62 90 GLU A CA 1
ATOM 732 C C . GLU A 1 90 ? 16.900 -5.389 -15.928 1.00 94.62 90 GLU A C 1
ATOM 734 O O . GLU A 1 90 ? 17.394 -6.183 -16.722 1.00 94.62 90 GLU A O 1
ATOM 739 N N . ARG A 1 91 ? 15.726 -4.796 -16.181 1.00 94.06 91 ARG A N 1
ATOM 740 C CA . ARG A 1 91 ? 14.999 -5.031 -17.432 1.00 94.06 91 ARG A CA 1
ATOM 741 C C . ARG A 1 91 ? 15.681 -4.376 -18.617 1.00 94.06 91 ARG A C 1
ATOM 743 O O . ARG A 1 91 ? 15.803 -5.029 -19.650 1.00 94.06 91 ARG A O 1
ATOM 750 N N . LEU A 1 92 ? 16.109 -3.121 -18.476 1.00 94.12 92 LEU A N 1
ATOM 751 C CA . LEU A 1 92 ? 16.745 -2.361 -19.557 1.00 94.12 92 LEU A CA 1
ATOM 752 C C . LEU A 1 92 ? 18.004 -3.061 -20.086 1.00 94.12 92 LEU A C 1
ATOM 754 O O . LEU A 1 92 ? 18.195 -3.121 -21.295 1.00 94.12 92 LEU A O 1
ATOM 758 N N . ILE A 1 93 ? 18.803 -3.667 -19.201 1.00 91.75 93 ILE A N 1
ATOM 759 C CA . ILE A 1 93 ? 20.003 -4.445 -19.569 1.00 91.75 93 ILE A CA 1
ATOM 760 C C . ILE A 1 93 ? 19.711 -5.909 -19.957 1.00 91.75 93 ILE A C 1
ATOM 762 O O . ILE A 1 93 ? 20.637 -6.705 -20.095 1.00 91.75 93 ILE A O 1
ATOM 766 N N . GLY A 1 94 ? 18.441 -6.307 -20.083 1.00 90.69 94 GLY A N 1
ATOM 767 C CA . GLY A 1 94 ? 18.063 -7.676 -20.444 1.00 90.69 94 GLY A CA 1
ATOM 768 C C . GLY A 1 94 ? 18.418 -8.734 -19.388 1.00 90.69 94 GLY A C 1
ATOM 769 O O . GLY A 1 94 ? 18.642 -9.894 -19.739 1.00 90.69 94 GLY A O 1
ATOM 770 N N . ALA A 1 95 ? 18.488 -8.375 -18.106 1.00 91.44 95 ALA A N 1
ATOM 771 C CA . ALA A 1 95 ? 18.632 -9.321 -17.002 1.00 91.44 95 ALA A CA 1
ATOM 772 C C . ALA A 1 95 ? 17.268 -9.875 -16.539 1.00 91.44 95 ALA A C 1
ATOM 774 O O . ALA A 1 95 ? 16.195 -9.402 -16.935 1.00 91.44 95 ALA A O 1
ATOM 775 N N . ASP A 1 96 ? 17.320 -10.924 -15.721 1.00 92.56 96 ASP A N 1
ATOM 776 C CA . ASP A 1 96 ? 16.135 -11.648 -15.263 1.00 92.56 96 ASP A CA 1
ATOM 777 C C . ASP A 1 96 ? 15.333 -10.816 -14.249 1.00 92.56 96 ASP A C 1
ATOM 779 O O . ASP A 1 96 ? 15.889 -10.153 -13.371 1.00 92.56 96 ASP A O 1
ATOM 783 N N . GLN A 1 97 ? 14.007 -10.838 -14.390 1.00 93.81 97 GLN A N 1
ATOM 784 C CA . GLN A 1 97 ? 13.091 -10.040 -13.575 1.00 93.81 97 GLN A CA 1
ATOM 785 C C . GLN A 1 97 ? 12.643 -10.799 -12.321 1.00 93.81 97 GLN A C 1
ATOM 787 O O . GLN A 1 97 ? 12.655 -12.027 -12.274 1.00 93.81 97 GLN A O 1
ATOM 792 N N . ASN A 1 98 ? 12.178 -10.066 -11.310 1.00 95.25 98 ASN A N 1
ATOM 793 C CA . ASN A 1 98 ? 11.488 -10.640 -10.152 1.00 95.25 98 ASN A CA 1
ATOM 794 C C . ASN A 1 98 ? 10.407 -9.674 -9.634 1.00 95.25 98 ASN A C 1
ATOM 796 O O . ASN A 1 98 ? 10.137 -8.646 -10.248 1.00 95.25 98 ASN A O 1
ATOM 800 N N . PHE A 1 99 ? 9.769 -9.953 -8.497 1.00 96.12 99 PHE A N 1
ATOM 801 C CA . PHE A 1 99 ? 8.707 -9.081 -7.971 1.00 96.12 99 PHE A CA 1
ATOM 802 C C . PHE A 1 99 ? 9.182 -7.637 -7.684 1.00 96.12 99 PHE A C 1
ATOM 804 O O . PHE A 1 99 ? 8.433 -6.681 -7.912 1.00 96.12 99 PHE A O 1
ATOM 811 N N . LYS A 1 100 ? 10.464 -7.444 -7.326 1.00 96.44 100 LYS A N 1
ATOM 812 C CA . LYS A 1 100 ? 11.096 -6.125 -7.112 1.00 96.44 100 LYS A CA 1
ATOM 813 C C . LYS A 1 100 ? 11.353 -5.338 -8.407 1.00 96.44 100 LYS A C 1
ATOM 815 O O . LYS A 1 100 ? 11.705 -4.158 -8.350 1.00 96.44 100 LYS A O 1
ATOM 820 N N . THR A 1 101 ? 11.115 -5.933 -9.574 1.00 96.88 101 THR A N 1
ATOM 821 C CA . THR A 1 101 ? 11.017 -5.220 -10.856 1.00 96.88 101 THR A CA 1
ATOM 822 C C . THR A 1 101 ? 9.819 -4.270 -10.869 1.00 96.88 101 THR A C 1
ATOM 824 O O . THR A 1 101 ? 9.972 -3.103 -11.224 1.00 96.88 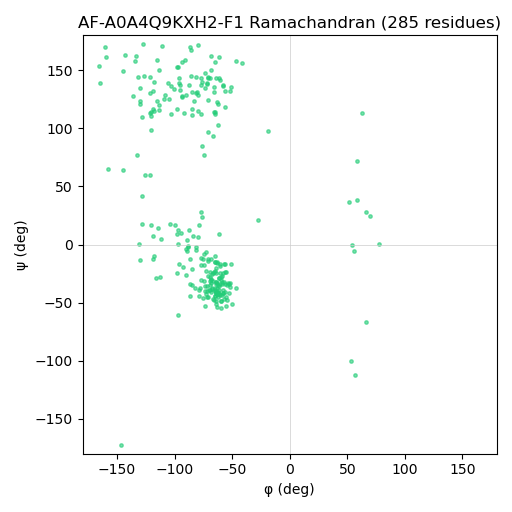101 THR A O 1
ATOM 827 N N . ASN A 1 102 ? 8.648 -4.709 -10.388 1.00 98.06 102 ASN A N 1
ATOM 828 C CA . ASN A 1 102 ? 7.464 -3.843 -10.309 1.00 98.06 102 ASN A CA 1
ATOM 829 C C . ASN A 1 102 ? 7.602 -2.767 -9.215 1.00 98.06 102 ASN A C 1
ATOM 831 O O . ASN A 1 102 ? 7.020 -1.692 -9.344 1.00 98.06 102 ASN A O 1
ATOM 835 N N . ILE A 1 103 ? 8.398 -3.028 -8.168 1.00 98.31 103 ILE A N 1
ATOM 836 C CA . ILE A 1 103 ? 8.699 -2.055 -7.103 1.00 98.31 103 ILE A CA 1
ATOM 837 C C . ILE A 1 103 ? 9.409 -0.813 -7.648 1.00 98.31 103 ILE A C 1
ATOM 839 O O . ILE A 1 103 ? 9.023 0.300 -7.294 1.00 98.31 103 ILE A O 1
ATOM 843 N N . TYR A 1 104 ? 10.386 -0.977 -8.547 1.00 98.38 104 TYR A N 1
ATOM 844 C CA . TYR A 1 104 ? 11.059 0.163 -9.180 1.00 98.38 104 TYR A CA 1
ATOM 845 C C . TYR A 1 104 ? 10.064 1.034 -9.954 1.00 98.38 104 TYR A C 1
ATOM 847 O O . TYR A 1 104 ? 10.006 2.248 -9.761 1.00 98.38 104 TYR A O 1
ATOM 855 N N . SER A 1 105 ? 9.222 0.402 -10.776 1.00 98.38 105 SER A N 1
ATOM 856 C CA . SER A 1 105 ? 8.197 1.092 -11.560 1.00 98.38 105 SER A CA 1
ATOM 857 C C . SER A 1 105 ? 7.169 1.805 -10.670 1.00 98.38 105 SER A C 1
ATOM 859 O O . SER A 1 105 ? 6.833 2.960 -10.924 1.00 98.38 105 SER A O 1
ATOM 861 N N . TRP A 1 106 ? 6.735 1.182 -9.568 1.00 98.62 106 TRP A N 1
ATOM 862 C CA . TRP A 1 106 ? 5.879 1.813 -8.556 1.00 98.62 106 TRP A CA 1
ATOM 863 C C . TRP A 1 106 ? 6.559 3.015 -7.873 1.00 98.62 106 TRP A C 1
ATOM 865 O O . TRP A 1 106 ? 5.924 4.056 -7.690 1.00 98.62 106 TRP A O 1
ATOM 875 N N . GLY A 1 107 ? 7.852 2.910 -7.547 1.00 98.38 107 GLY A N 1
ATOM 876 C CA . GLY A 1 107 ? 8.645 4.000 -6.970 1.00 98.38 107 GLY A CA 1
ATOM 877 C C . GLY A 1 107 ? 8.786 5.183 -7.928 1.00 98.38 107 GLY A C 1
ATOM 878 O O . GLY A 1 107 ? 8.614 6.335 -7.527 1.00 98.38 107 GLY A O 1
ATOM 879 N N . TYR A 1 108 ? 9.000 4.903 -9.217 1.00 98.38 108 TYR A N 1
ATOM 880 C CA . TYR A 1 108 ? 9.012 5.923 -10.264 1.00 98.38 108 TYR A CA 1
ATOM 881 C C . TYR A 1 108 ? 7.653 6.620 -10.388 1.00 98.38 108 TYR A C 1
ATOM 883 O O . TYR A 1 108 ? 7.591 7.852 -10.437 1.00 98.38 108 TYR A O 1
ATOM 891 N N . MET A 1 109 ? 6.559 5.849 -10.383 1.00 98.00 109 MET A N 1
ATOM 892 C CA . MET A 1 109 ? 5.203 6.401 -10.387 1.00 98.00 109 MET A CA 1
ATOM 893 C C . MET A 1 109 ? 4.955 7.307 -9.179 1.00 98.00 109 MET A C 1
ATOM 895 O O . MET A 1 109 ? 4.420 8.397 -9.349 1.00 98.00 109 MET A O 1
ATOM 899 N N . LEU A 1 110 ? 5.384 6.909 -7.977 1.00 97.75 110 LEU A N 1
ATOM 900 C CA . LEU A 1 110 ? 5.203 7.716 -6.768 1.00 97.75 110 LEU A CA 1
ATOM 901 C C . LEU A 1 110 ? 5.976 9.041 -6.850 1.00 97.75 110 LEU A C 1
ATOM 903 O O . LEU A 1 110 ? 5.389 10.102 -6.644 1.00 97.75 110 LEU A O 1
ATOM 907 N N . LYS A 1 111 ? 7.260 8.983 -7.229 1.00 95.75 111 LYS A N 1
ATOM 908 C CA . LYS A 1 111 ? 8.146 10.152 -7.391 1.00 95.75 111 LYS A CA 1
ATOM 909 C C . LYS A 1 111 ? 7.675 11.140 -8.464 1.00 95.75 111 LYS A C 1
ATOM 911 O O . LYS A 1 111 ? 7.996 12.326 -8.413 1.00 95.75 111 LYS A O 1
ATOM 916 N N . THR A 1 112 ? 6.975 10.663 -9.489 1.00 94.69 112 THR A N 1
ATOM 917 C CA . THR A 1 112 ? 6.446 11.524 -10.558 1.00 94.69 112 THR A CA 1
ATOM 918 C C . THR A 1 112 ? 5.084 12.100 -10.195 1.00 94.69 112 THR A C 1
ATOM 920 O O . THR A 1 112 ? 4.899 13.307 -10.329 1.00 94.69 112 THR A O 1
ATOM 923 N N . SER A 1 113 ? 4.176 11.289 -9.646 1.00 93.00 113 SER A N 1
ATOM 924 C CA . SER A 1 113 ? 2.863 11.741 -9.170 1.00 93.00 113 SER A CA 1
ATOM 925 C C . SER A 1 113 ? 2.962 12.746 -8.016 1.00 93.00 113 SER A C 1
ATOM 927 O O . SER A 1 113 ? 2.148 13.664 -7.931 1.00 93.00 113 SER A O 1
ATOM 929 N N . SER A 1 114 ? 3.971 12.638 -7.142 1.00 92.62 114 SER A N 1
ATOM 930 C CA . SER A 1 114 ? 4.151 13.573 -6.023 1.00 92.62 114 SER A CA 1
ATOM 931 C C . SER A 1 114 ? 4.433 15.017 -6.451 1.00 92.62 114 SER A C 1
ATOM 933 O O . SER A 1 114 ? 4.096 15.939 -5.708 1.00 92.62 114 SER A O 1
ATOM 935 N N . LYS A 1 115 ? 4.977 15.235 -7.657 1.00 90.38 115 LYS A N 1
ATOM 936 C CA . LYS A 1 115 ? 5.272 16.572 -8.211 1.00 90.38 115 LYS A CA 1
ATOM 937 C C . LYS A 1 115 ? 4.024 17.425 -8.460 1.00 90.38 115 LYS A C 1
ATOM 939 O O . LYS A 1 115 ? 4.148 18.632 -8.638 1.00 90.38 115 LYS A O 1
ATOM 944 N N . LEU A 1 116 ? 2.836 16.815 -8.467 1.00 87.44 116 LEU A N 1
ATOM 945 C CA . LEU A 1 116 ? 1.553 17.523 -8.534 1.00 87.44 116 LEU A CA 1
ATOM 946 C C . LEU A 1 116 ? 1.206 18.243 -7.218 1.00 87.44 116 LEU A C 1
ATOM 948 O O . LEU A 1 116 ? 0.435 19.197 -7.230 1.00 87.44 116 LEU A O 1
ATOM 952 N N . PHE A 1 117 ? 1.778 17.798 -6.094 1.00 86.00 117 PHE A N 1
ATOM 953 C CA . PHE A 1 117 ? 1.458 18.284 -4.743 1.00 86.00 117 PHE A CA 1
ATOM 954 C C . PHE A 1 117 ? 2.642 18.964 -4.057 1.00 86.00 117 PHE A C 1
ATOM 956 O O . PHE A 1 117 ? 2.458 19.825 -3.201 1.00 86.00 117 PHE A O 1
ATOM 963 N N . VAL A 1 118 ? 3.859 18.553 -4.414 1.00 82.38 118 VAL A N 1
ATOM 964 C CA . VAL A 1 118 ? 5.099 18.968 -3.768 1.00 82.38 118 VAL A CA 1
ATOM 965 C C . VAL A 1 118 ? 5.957 19.691 -4.796 1.00 82.38 118 VAL A C 1
ATOM 967 O O . VAL A 1 118 ? 6.400 19.098 -5.779 1.00 82.38 118 VAL A O 1
ATOM 970 N N . SER A 1 119 ? 6.191 20.987 -4.581 1.00 77.81 119 SER A N 1
ATOM 971 C CA . SER A 1 119 ? 7.150 21.731 -5.401 1.00 77.81 119 SER A CA 1
ATOM 972 C C . SER A 1 119 ? 8.576 21.239 -5.119 1.00 77.81 119 SER A C 1
ATOM 974 O O . SER A 1 119 ? 8.882 20.834 -3.998 1.00 77.81 119 SER A O 1
ATOM 976 N N . GLN A 1 120 ? 9.474 21.303 -6.110 1.00 68.31 120 GLN A N 1
ATOM 977 C CA . GLN A 1 120 ? 10.863 20.818 -5.969 1.00 68.31 120 GLN A CA 1
ATOM 978 C C . GLN A 1 120 ? 11.587 21.442 -4.760 1.00 68.31 120 GLN A C 1
ATOM 980 O O . GLN A 1 120 ? 12.357 20.782 -4.071 1.00 68.31 120 GLN A O 1
ATOM 985 N N . ASN A 1 121 ? 11.268 22.700 -4.439 1.00 69.25 121 ASN A N 1
ATOM 986 C CA . ASN A 1 121 ? 11.825 23.434 -3.300 1.00 69.25 121 ASN A CA 1
ATOM 987 C C . ASN A 1 121 ? 11.174 23.077 -1.946 1.00 69.25 121 ASN A C 1
ATOM 989 O O . ASN A 1 121 ? 11.447 23.746 -0.955 1.00 69.25 121 ASN A O 1
ATOM 993 N N . GLN A 1 122 ? 10.286 22.082 -1.893 1.00 81.94 122 GLN A N 1
ATOM 994 C CA . GLN A 1 122 ? 9.531 21.669 -0.703 1.00 81.94 122 GLN A CA 1
ATOM 995 C C . GLN A 1 122 ? 9.578 20.155 -0.447 1.00 81.94 122 GLN A C 1
ATOM 997 O O . GLN A 1 122 ? 9.011 19.705 0.547 1.00 81.94 122 GLN A O 1
ATOM 1002 N N . GLU A 1 123 ? 10.273 19.361 -1.272 1.00 74.94 123 GLU A N 1
ATOM 1003 C CA . GLU A 1 123 ? 10.384 17.902 -1.084 1.00 74.94 123 GLU A CA 1
ATOM 1004 C C . GLU A 1 123 ? 10.906 17.533 0.317 1.00 74.94 123 GLU A C 1
ATOM 1006 O O . GLU A 1 123 ? 10.401 16.598 0.938 1.00 74.94 123 GLU A O 1
ATOM 1011 N N . PHE A 1 124 ? 11.812 18.339 0.884 1.00 79.25 124 PHE A N 1
ATOM 1012 C CA . PHE A 1 124 ? 12.349 18.153 2.238 1.00 79.25 124 PHE A CA 1
ATOM 1013 C C . PHE A 1 124 ? 11.296 18.205 3.366 1.00 79.25 124 PHE A C 1
ATOM 1015 O O . PHE A 1 124 ? 11.564 17.723 4.466 1.00 79.25 124 PHE A O 1
ATOM 1022 N N . LEU A 1 125 ? 10.105 18.768 3.118 1.00 84.56 125 LEU A N 1
ATOM 1023 C CA . LEU A 1 125 ? 8.981 18.764 4.066 1.00 84.56 125 LEU A CA 1
ATOM 1024 C C . LEU A 1 125 ? 8.276 17.398 4.139 1.00 84.56 125 LEU A C 1
ATOM 1026 O O . LEU A 1 125 ? 7.496 17.156 5.059 1.00 84.56 125 LEU A O 1
ATOM 1030 N N . TYR A 1 126 ? 8.569 16.496 3.198 1.00 90.44 126 TYR A N 1
ATOM 1031 C CA . TYR A 1 126 ? 7.974 15.167 3.078 1.00 90.44 126 TYR A CA 1
ATOM 1032 C C . TYR A 1 126 ? 9.060 14.075 3.144 1.00 90.44 126 TYR A C 1
ATOM 1034 O O . TYR A 1 126 ? 9.193 13.280 2.211 1.00 90.44 126 TYR A O 1
ATOM 1042 N N . PRO A 1 127 ? 9.840 13.980 4.240 1.00 90.81 127 PRO A N 1
ATOM 1043 C CA . PRO A 1 127 ? 10.977 13.062 4.320 1.00 90.81 127 PRO A CA 1
ATOM 1044 C C . PRO A 1 127 ? 10.575 11.598 4.110 1.00 90.81 127 PRO A C 1
ATOM 1046 O O . PRO A 1 127 ? 11.327 10.849 3.501 1.00 90.81 127 PRO A O 1
ATOM 1049 N N . ASP A 1 128 ? 9.380 11.189 4.545 1.00 92.81 128 ASP A N 1
ATOM 1050 C CA . ASP A 1 128 ? 8.893 9.814 4.365 1.00 92.81 128 ASP A CA 1
ATOM 1051 C C . ASP A 1 128 ? 8.400 9.513 2.938 1.00 92.81 128 ASP A C 1
ATOM 1053 O O . ASP A 1 128 ? 8.288 8.345 2.573 1.00 92.81 128 ASP A O 1
ATOM 1057 N N . LEU A 1 129 ? 8.113 10.538 2.124 1.00 94.44 129 LEU A N 1
ATOM 1058 C CA . LEU A 1 129 ? 7.866 10.380 0.686 1.00 94.44 129 LEU A CA 1
ATOM 1059 C C . LEU A 1 129 ? 9.188 10.139 -0.055 1.00 94.44 129 LEU A C 1
ATOM 1061 O O . LEU A 1 129 ? 9.250 9.236 -0.884 1.00 94.44 129 LEU A O 1
ATOM 1065 N N . ILE A 1 130 ? 10.223 10.930 0.252 1.00 91.81 130 ILE A N 1
ATOM 1066 C CA . ILE A 1 130 ? 11.558 10.765 -0.341 1.00 91.81 130 ILE A CA 1
ATOM 1067 C C . ILE A 1 130 ? 12.090 9.368 -0.006 1.00 91.81 130 ILE A C 1
ATOM 1069 O O . ILE A 1 130 ? 12.383 8.582 -0.901 1.00 91.81 130 ILE A O 1
ATOM 1073 N N . ASP A 1 131 ? 12.115 9.038 1.286 1.00 91.62 131 ASP A N 1
ATOM 1074 C CA . ASP A 1 131 ? 12.612 7.770 1.827 1.00 91.62 131 ASP A CA 1
ATOM 1075 C C . ASP A 1 131 ? 12.004 6.553 1.106 1.00 91.62 131 ASP A C 1
ATOM 1077 O O . ASP A 1 131 ? 12.730 5.703 0.585 1.00 91.62 131 ASP A O 1
ATOM 1081 N N . ILE A 1 132 ? 10.672 6.501 0.976 1.00 94.19 132 ILE A N 1
ATOM 1082 C CA . ILE A 1 132 ? 9.998 5.335 0.397 1.00 94.19 132 ILE A CA 1
ATOM 1083 C C . ILE A 1 132 ? 10.254 5.174 -1.109 1.00 94.19 132 ILE A C 1
ATOM 1085 O O . ILE A 1 132 ? 10.450 4.043 -1.564 1.00 94.19 132 ILE A O 1
ATOM 1089 N N . TYR A 1 133 ? 10.284 6.262 -1.896 1.00 95.62 133 TYR A N 1
ATOM 1090 C CA . TYR A 1 133 ? 10.568 6.131 -3.329 1.00 95.62 133 TYR A CA 1
ATOM 1091 C C . TYR A 1 133 ? 12.058 5.911 -3.605 1.00 95.62 133 TYR A C 1
ATOM 1093 O O . TYR A 1 133 ? 12.382 5.226 -4.570 1.00 95.62 133 TYR A O 1
ATOM 1101 N N . GLU A 1 134 ? 12.976 6.436 -2.786 1.00 93.00 134 GLU A N 1
ATOM 1102 C CA . GLU A 1 134 ? 14.419 6.228 -2.981 1.00 93.00 134 GLU A CA 1
ATOM 1103 C C . GLU A 1 134 ? 14.840 4.796 -2.647 1.00 93.00 134 GLU A C 1
ATOM 1105 O O . GLU A 1 134 ? 15.656 4.218 -3.367 1.00 93.00 134 GLU A O 1
ATOM 1110 N N . HIS A 1 135 ? 14.227 4.173 -1.637 1.00 91.62 135 HIS A N 1
ATOM 1111 C CA . HIS A 1 135 ? 14.376 2.736 -1.399 1.00 91.62 135 HIS A CA 1
ATOM 1112 C C . HIS A 1 135 ? 13.782 1.900 -2.550 1.00 91.62 135 HIS A C 1
ATOM 1114 O O . HIS A 1 135 ? 14.391 0.920 -2.977 1.00 91.62 135 HIS A O 1
ATOM 1120 N N . ALA A 1 136 ? 12.633 2.287 -3.115 1.00 95.75 136 ALA A N 1
ATOM 1121 C CA . ALA A 1 136 ? 12.045 1.583 -4.260 1.00 95.75 136 ALA A CA 1
ATOM 1122 C C . ALA A 1 136 ? 12.860 1.734 -5.566 1.00 95.75 136 ALA A C 1
ATOM 1124 O O . ALA A 1 136 ? 12.918 0.800 -6.365 1.00 95.75 136 ALA A O 1
ATOM 1125 N N . LEU A 1 137 ? 13.519 2.880 -5.768 1.00 96.62 137 LEU A N 1
ATOM 1126 C CA . LEU A 1 137 ? 14.295 3.224 -6.970 1.00 96.62 137 LEU A CA 1
ATOM 1127 C C . LEU A 1 137 ? 15.768 2.772 -6.936 1.00 96.62 137 LEU A C 1
ATOM 1129 O O . LEU A 1 137 ? 16.554 3.186 -7.790 1.00 96.62 137 LEU A O 1
ATOM 1133 N N . GLN A 1 138 ? 16.163 1.916 -5.988 1.00 93.75 138 GLN A N 1
ATOM 1134 C CA . GLN A 1 138 ? 17.525 1.377 -5.943 1.00 93.75 138 GLN A CA 1
ATOM 1135 C C . GLN A 1 138 ? 17.892 0.633 -7.233 1.00 93.75 138 GLN A C 1
ATOM 1137 O O . GLN A 1 138 ? 17.105 -0.160 -7.754 1.00 93.75 138 GLN A O 1
ATOM 1142 N N . VAL A 1 139 ? 19.106 0.863 -7.744 1.00 91.81 139 VAL A N 1
ATOM 1143 C CA . VAL A 1 139 ? 19.607 0.158 -8.938 1.00 91.81 139 VAL A CA 1
ATOM 1144 C C . VAL A 1 139 ? 19.739 -1.332 -8.633 1.00 91.81 139 VAL A C 1
ATOM 1146 O O . VAL A 1 139 ? 19.145 -2.155 -9.328 1.00 91.81 139 VAL A O 1
ATOM 1149 N N . GLU A 1 140 ? 20.414 -1.660 -7.530 1.00 91.38 140 GLU A N 1
ATOM 1150 C CA . GLU A 1 140 ? 20.562 -3.025 -7.031 1.00 91.38 140 GLU A CA 1
ATOM 1151 C C . GLU A 1 140 ? 19.213 -3.615 -6.600 1.00 91.38 140 GLU A C 1
ATOM 1153 O O . GLU A 1 140 ? 18.606 -3.194 -5.613 1.00 91.38 140 GLU A O 1
ATOM 1158 N N . VAL A 1 141 ? 18.756 -4.644 -7.319 1.00 92.62 141 VAL A N 1
ATOM 1159 C CA . VAL A 1 141 ? 17.459 -5.306 -7.082 1.00 92.62 141 VAL A CA 1
ATOM 1160 C C . VAL A 1 141 ? 17.360 -5.883 -5.664 1.00 92.62 141 VAL A C 1
ATOM 1162 O O . VAL A 1 141 ? 16.287 -5.899 -5.064 1.00 92.62 141 VAL A O 1
ATOM 1165 N N . SER A 1 142 ? 18.484 -6.333 -5.101 1.00 88.56 142 SER A N 1
ATOM 1166 C CA . SER A 1 142 ? 18.572 -6.857 -3.734 1.00 88.56 142 SER A CA 1
ATOM 1167 C C . SER A 1 142 ? 18.388 -5.780 -2.656 1.00 88.56 142 SER A C 1
ATOM 1169 O O . SER A 1 142 ? 17.892 -6.105 -1.577 1.00 88.56 142 SER A O 1
ATOM 1171 N N . ALA A 1 143 ? 18.737 -4.521 -2.952 1.00 86.88 143 ALA A N 1
ATOM 1172 C CA . ALA A 1 143 ? 18.633 -3.383 -2.037 1.00 86.88 143 ALA A CA 1
ATOM 1173 C C . ALA A 1 143 ? 17.238 -2.734 -2.023 1.00 86.88 143 ALA A C 1
ATOM 1175 O O . ALA A 1 143 ? 16.886 -2.082 -1.040 1.00 86.88 143 ALA A O 1
ATOM 1176 N N . ARG A 1 144 ? 16.419 -2.934 -3.069 1.00 91.12 144 ARG A N 1
ATOM 1177 C CA . ARG A 1 144 ? 15.001 -2.533 -3.041 1.00 91.12 144 ARG A CA 1
ATOM 1178 C C . ARG A 1 144 ? 14.262 -3.291 -1.930 1.00 91.12 144 ARG A C 1
ATOM 1180 O O . ARG A 1 144 ? 14.530 -4.483 -1.756 1.00 91.12 144 ARG A O 1
ATOM 1187 N N . PRO A 1 145 ? 13.307 -2.674 -1.221 1.00 89.56 145 PRO A N 1
ATOM 1188 C CA . PRO A 1 145 ? 12.434 -3.383 -0.292 1.00 89.56 145 PRO A CA 1
ATOM 1189 C C . PRO A 1 145 ? 11.472 -4.328 -1.035 1.00 89.56 145 PRO A C 1
ATOM 1191 O O . PRO A 1 145 ? 11.279 -4.212 -2.250 1.00 89.56 145 PRO A O 1
ATOM 1194 N N . SER A 1 146 ? 10.881 -5.289 -0.327 1.00 88.31 146 SER A N 1
ATOM 1195 C CA . SER A 1 146 ? 9.732 -6.063 -0.821 1.00 88.31 146 SER A CA 1
ATOM 1196 C C . SER A 1 146 ? 8.412 -5.286 -0.680 1.00 88.31 146 SER A C 1
ATOM 1198 O O . SER A 1 146 ? 8.358 -4.207 -0.080 1.00 88.31 146 SER A O 1
ATOM 1200 N N . VAL A 1 147 ? 7.326 -5.817 -1.255 1.00 90.19 147 VAL A N 1
ATOM 1201 C CA . VAL A 1 147 ? 6.000 -5.180 -1.180 1.00 90.19 147 VAL A CA 1
ATOM 1202 C C . VAL A 1 147 ? 5.497 -5.121 0.266 1.00 90.19 147 VAL A C 1
ATOM 1204 O O . VAL A 1 147 ? 4.962 -4.099 0.698 1.00 90.19 147 VAL A O 1
ATOM 1207 N N . ASP A 1 148 ? 5.694 -6.200 1.024 1.00 83.88 148 ASP A N 1
ATOM 1208 C CA . ASP A 1 148 ? 5.321 -6.288 2.432 1.00 83.88 148 ASP A CA 1
ATOM 1209 C C . ASP A 1 148 ? 6.130 -5.318 3.307 1.00 83.88 148 ASP A C 1
ATOM 1211 O O . ASP A 1 148 ? 5.526 -4.650 4.142 1.00 83.88 148 ASP A O 1
ATOM 1215 N N . GLU A 1 149 ? 7.435 -5.127 3.062 1.00 86.00 149 GLU A N 1
ATOM 1216 C CA . GLU A 1 149 ? 8.231 -4.084 3.734 1.00 86.00 149 GLU A CA 1
ATOM 1217 C C . GLU A 1 149 ? 7.663 -2.674 3.464 1.00 86.00 149 GLU A C 1
ATOM 1219 O O . GLU A 1 149 ? 7.418 -1.910 4.402 1.00 86.00 149 GLU A O 1
ATOM 1224 N N . LEU A 1 150 ? 7.380 -2.333 2.198 1.00 92.19 150 LEU A N 1
ATOM 1225 C CA . LEU A 1 150 ? 6.850 -1.016 1.803 1.00 92.19 150 LEU A CA 1
ATOM 1226 C C . LEU A 1 150 ? 5.491 -0.690 2.434 1.00 92.19 150 LEU A C 1
ATOM 1228 O O . LEU A 1 150 ? 5.234 0.462 2.793 1.00 92.19 150 LEU A O 1
ATOM 1232 N N . ILE A 1 151 ? 4.627 -1.694 2.598 1.00 90.75 151 ILE A N 1
ATOM 1233 C CA . ILE A 1 151 ? 3.303 -1.555 3.221 1.00 90.75 151 ILE A CA 1
ATOM 1234 C C . ILE A 1 151 ? 3.396 -1.072 4.684 1.00 90.75 151 ILE A C 1
ATOM 1236 O O . ILE A 1 151 ? 2.460 -0.422 5.160 1.00 90.75 151 ILE A O 1
ATOM 1240 N N . PHE A 1 152 ? 4.520 -1.303 5.376 1.00 88.69 152 PHE A N 1
ATOM 1241 C CA . PHE A 1 152 ? 4.765 -0.826 6.746 1.00 88.69 152 PHE A CA 1
ATOM 1242 C C . PHE A 1 152 ? 5.391 0.565 6.851 1.00 88.69 152 PHE A C 1
ATOM 1244 O O . PHE A 1 152 ? 5.592 1.040 7.971 1.00 88.69 152 PHE A O 1
ATOM 1251 N N . HIS A 1 153 ? 5.702 1.243 5.749 1.00 92.00 153 HIS A N 1
ATOM 1252 C CA . HIS A 1 153 ? 6.420 2.513 5.819 1.00 92.00 153 HIS A CA 1
ATOM 1253 C C . HIS A 1 153 ? 5.544 3.672 6.369 1.00 92.00 153 HIS A C 1
ATOM 1255 O O . HIS A 1 153 ? 4.388 3.812 5.949 1.00 92.00 153 HIS A O 1
ATOM 1261 N N . PRO A 1 154 ? 6.066 4.567 7.244 1.00 93.06 154 PRO A N 1
ATOM 1262 C CA . PRO A 1 154 ? 5.320 5.701 7.811 1.00 93.06 154 PRO A CA 1
ATOM 1263 C C . PRO A 1 154 ? 4.689 6.672 6.809 1.00 93.06 154 PRO A C 1
ATOM 1265 O O . PRO A 1 154 ? 3.767 7.397 7.175 1.00 93.06 154 PRO A O 1
ATOM 1268 N N . PHE A 1 155 ? 5.107 6.659 5.540 1.00 95.88 155 PHE A N 1
ATOM 1269 C CA . PHE A 1 155 ? 4.436 7.393 4.457 1.00 95.88 155 PHE A CA 1
ATOM 1270 C C . PHE A 1 155 ? 2.906 7.190 4.463 1.00 95.88 155 PHE A C 1
ATOM 1272 O O . PHE A 1 155 ? 2.149 8.142 4.246 1.00 95.88 155 PHE A O 1
ATOM 1279 N N . PHE A 1 156 ? 2.449 5.975 4.794 1.00 96.88 156 PHE A N 1
ATOM 1280 C CA . PHE A 1 156 ? 1.035 5.601 4.855 1.00 96.88 156 PHE A CA 1
ATOM 1281 C C . PHE A 1 156 ? 0.348 5.860 6.211 1.00 96.88 156 PHE A C 1
ATOM 1283 O O . PHE A 1 156 ? -0.860 5.653 6.308 1.00 96.88 156 PHE A O 1
ATOM 1290 N N . ASP A 1 157 ? 1.047 6.345 7.248 1.00 95.50 157 ASP A N 1
ATOM 1291 C CA . ASP A 1 157 ? 0.499 6.531 8.611 1.00 95.50 157 ASP A CA 1
ATOM 1292 C C . ASP A 1 157 ? -0.806 7.346 8.647 1.00 95.50 157 ASP A C 1
ATOM 1294 O O . ASP A 1 157 ? -1.681 7.111 9.477 1.00 95.50 157 ASP A O 1
ATOM 1298 N N . GLU A 1 158 ? -0.947 8.316 7.748 1.00 95.81 158 GLU A N 1
ATOM 1299 C CA . GLU A 1 158 ? -2.102 9.215 7.673 1.00 95.81 158 GLU A CA 1
ATOM 1300 C C . GLU A 1 158 ? -3.413 8.500 7.287 1.00 95.81 158 GLU A C 1
ATOM 1302 O O . GLU A 1 158 ? -4.499 8.933 7.681 1.00 95.81 158 GLU A O 1
ATOM 1307 N N . ILE A 1 159 ? -3.320 7.358 6.594 1.00 96.75 159 ILE A N 1
ATOM 1308 C CA . ILE A 1 159 ? -4.463 6.478 6.300 1.00 96.75 159 ILE A CA 1
ATOM 1309 C C . ILE A 1 159 ? -5.038 5.899 7.603 1.00 96.75 159 ILE A C 1
ATOM 1311 O O . ILE A 1 159 ? -6.250 5.738 7.734 1.00 96.75 159 ILE A O 1
ATOM 1315 N N . TYR A 1 160 ? -4.179 5.642 8.591 1.00 96.31 160 TYR A N 1
ATOM 1316 C CA . TYR A 1 160 ? -4.509 4.971 9.850 1.00 96.31 160 TYR A CA 1
ATOM 1317 C C . TYR A 1 160 ? -4.756 5.940 11.018 1.00 96.31 160 TYR A C 1
ATOM 1319 O O . TYR A 1 160 ? -4.897 5.503 12.160 1.00 96.31 160 TYR A O 1
ATOM 1327 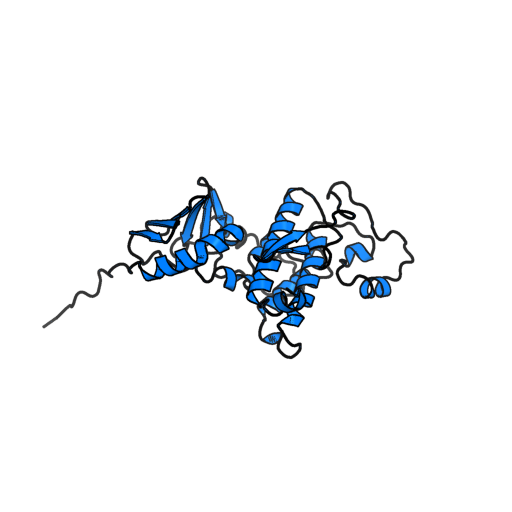N N . ASN A 1 161 ? -4.841 7.254 10.765 1.00 94.94 161 ASN A N 1
ATOM 1328 C CA . ASN A 1 161 ? -4.935 8.270 11.824 1.00 94.94 161 ASN A CA 1
ATOM 1329 C C . ASN A 1 161 ? -6.199 8.181 12.709 1.00 94.94 161 ASN A C 1
ATOM 1331 O O . ASN A 1 161 ? -6.216 8.740 13.806 1.00 94.94 161 ASN A O 1
ATOM 1335 N N . PHE A 1 162 ? -7.213 7.428 12.271 1.00 95.00 162 PHE A N 1
ATOM 1336 C CA . PHE A 1 162 ? -8.415 7.110 13.042 1.00 95.00 162 PHE A CA 1
ATOM 1337 C C . PHE A 1 162 ? -8.144 6.159 14.222 1.00 95.00 162 PHE A C 1
ATOM 1339 O O . PHE A 1 162 ? -8.880 6.176 15.209 1.00 95.00 162 PHE A O 1
ATOM 1346 N N . LEU A 1 163 ? -7.065 5.370 14.167 1.00 95.12 163 LEU A N 1
ATOM 1347 C CA . LEU A 1 163 ? -6.676 4.439 15.225 1.00 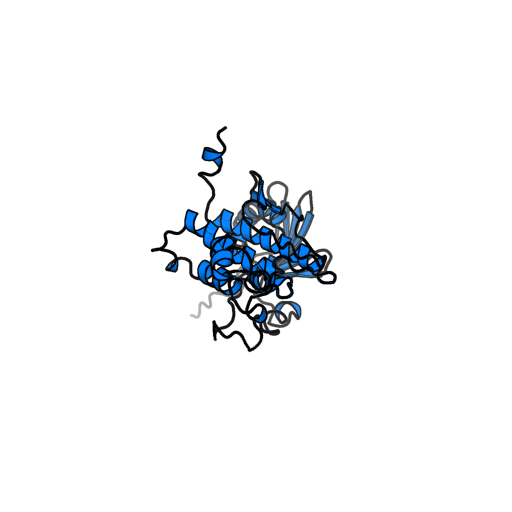95.12 163 LEU A CA 1
ATOM 1348 C C . LEU A 1 163 ? -6.043 5.160 16.425 1.00 95.12 163 LEU A C 1
ATOM 1350 O O . LEU A 1 163 ? -5.208 6.057 16.292 1.00 95.12 163 LEU A O 1
ATOM 1354 N N . PHE A 1 164 ? -6.394 4.707 17.627 1.00 92.69 164 PHE A N 1
ATOM 1355 C CA . PHE A 1 164 ? -5.921 5.225 18.914 1.00 92.69 164 PHE A CA 1
ATOM 1356 C C . PHE A 1 164 ? -5.727 4.067 19.909 1.00 92.69 164 PHE A C 1
ATOM 1358 O O . PHE A 1 164 ? -6.223 2.971 19.674 1.00 92.69 164 PHE A O 1
ATOM 1365 N N . CYS A 1 165 ? -4.988 4.263 21.008 1.00 90.06 165 CYS A N 1
ATOM 1366 C CA . CYS A 1 165 ? -4.869 3.225 22.045 1.00 90.06 165 CYS A CA 1
ATOM 1367 C C . CYS A 1 165 ? -6.148 3.199 22.894 1.00 90.06 165 CYS A C 1
ATOM 1369 O O . CYS A 1 165 ? -6.419 4.154 23.618 1.00 90.06 165 CYS A O 1
ATOM 1371 N N . PHE A 1 166 ? -6.925 2.115 22.794 1.00 92.12 166 PHE A N 1
ATOM 1372 C CA . PHE A 1 166 ? -8.218 1.954 23.479 1.00 92.12 166 PHE A CA 1
ATOM 1373 C C . PHE A 1 166 ? -8.159 1.159 24.799 1.00 92.12 166 PHE A C 1
ATOM 1375 O O . PHE A 1 166 ? -9.173 1.026 25.479 1.00 92.12 166 PHE A O 1
ATOM 1382 N N . ASN A 1 167 ? -6.980 0.696 25.230 1.00 87.75 167 ASN A N 1
ATOM 1383 C CA . ASN A 1 167 ? -6.823 -0.119 26.450 1.00 87.75 167 ASN A CA 1
ATOM 1384 C C . ASN A 1 167 ? -7.263 0.607 27.739 1.00 87.75 167 ASN A C 1
ATOM 1386 O O . ASN A 1 167 ? -7.725 -0.031 28.692 1.00 87.75 167 ASN A O 1
ATOM 1390 N N . ASN A 1 168 ? -7.143 1.938 27.745 1.00 88.38 168 ASN A N 1
ATOM 1391 C CA . ASN A 1 168 ? -7.499 2.817 28.863 1.00 88.38 168 ASN A CA 1
ATOM 1392 C C . ASN A 1 168 ? -8.960 3.291 28.826 1.00 88.38 168 ASN A C 1
ATOM 1394 O O . ASN A 1 168 ? -9.351 4.091 29.668 1.00 88.38 168 ASN A O 1
ATOM 1398 N N . TYR A 1 169 ? -9.763 2.827 27.868 1.00 93.00 169 TYR A N 1
ATOM 1399 C CA . TYR A 1 169 ? -11.188 3.148 27.778 1.00 93.00 169 TYR A CA 1
ATOM 1400 C C . TYR A 1 169 ? -12.035 2.077 28.470 1.00 93.00 169 TYR A C 1
ATOM 1402 O O . TYR A 1 169 ? -11.568 0.953 28.644 1.00 93.00 169 TYR A O 1
ATOM 1410 N N . GLU A 1 170 ? -13.253 2.407 28.886 1.00 95.06 170 GLU A N 1
ATOM 1411 C CA . GLU A 1 170 ? -14.226 1.458 29.450 1.00 95.06 170 GLU A CA 1
ATOM 1412 C C . GLU A 1 170 ? -14.655 0.422 28.397 1.00 95.06 170 GLU A C 1
ATOM 1414 O O . GLU A 1 170 ? -14.456 0.635 27.199 1.00 95.06 170 GLU A O 1
ATOM 1419 N N . ASP A 1 171 ? -15.141 -0.744 28.823 1.00 96.31 171 ASP A N 1
ATOM 1420 C CA . ASP A 1 171 ? -15.695 -1.759 27.912 1.00 96.31 171 ASP A CA 1
ATOM 1421 C C . ASP A 1 171 ? -17.139 -1.374 27.568 1.00 96.31 171 ASP A C 1
ATOM 1423 O O . ASP A 1 171 ? -17.897 -0.972 28.451 1.00 96.31 171 ASP A O 1
ATOM 1427 N N . VAL A 1 172 ? -17.479 -1.377 26.277 1.00 97.00 172 VAL A N 1
ATOM 1428 C CA . VAL A 1 172 ? -18.665 -0.676 25.767 1.00 97.00 172 VAL A CA 1
ATOM 1429 C C . VAL A 1 172 ? -19.043 -1.136 24.359 1.00 97.00 172 VAL A C 1
ATOM 1431 O O . VAL A 1 172 ? -18.188 -1.292 23.484 1.00 97.00 172 VAL A O 1
ATOM 1434 N N . GLU A 1 173 ? -20.345 -1.290 24.140 1.00 97.06 173 GLU A N 1
ATOM 1435 C CA . GLU A 1 173 ? -20.947 -1.476 22.822 1.00 97.06 173 GLU A CA 1
ATOM 1436 C C . GLU A 1 173 ? -21.463 -0.137 22.275 1.00 97.06 173 GLU A C 1
ATOM 1438 O O . GLU A 1 173 ? -21.989 0.697 23.015 1.00 97.06 173 GLU A O 1
ATOM 1443 N N . GLY A 1 174 ? -21.343 0.069 20.965 1.00 95.50 174 GLY A N 1
ATOM 1444 C CA . GLY A 1 174 ? -21.888 1.226 20.264 1.00 95.50 174 GLY A CA 1
ATOM 1445 C C . GLY A 1 174 ? -22.370 0.858 18.866 1.00 95.50 174 GLY A C 1
ATOM 1446 O O . GLY A 1 174 ? -21.816 -0.027 18.219 1.00 95.50 174 GLY A O 1
ATOM 1447 N N . ASN A 1 175 ? -23.395 1.555 18.383 1.00 96.06 175 ASN A N 1
ATOM 1448 C CA . ASN A 1 175 ? -23.874 1.436 17.010 1.00 96.06 175 ASN A CA 1
ATOM 1449 C C . ASN A 1 175 ? -23.799 2.808 16.342 1.00 96.06 175 ASN A C 1
ATOM 1451 O O . ASN A 1 175 ? -24.517 3.724 16.747 1.00 96.06 175 ASN A O 1
ATOM 1455 N N . ILE A 1 176 ? -22.930 2.949 15.343 1.00 96.19 176 ILE A N 1
ATOM 1456 C CA . ILE A 1 176 ? -22.818 4.164 14.539 1.00 96.19 176 ILE A CA 1
ATOM 1457 C C . ILE A 1 176 ? -23.267 3.818 13.125 1.00 96.19 176 ILE A C 1
ATOM 1459 O O . ILE A 1 176 ? -22.679 2.950 12.486 1.00 96.19 176 ILE A O 1
ATOM 1463 N N . ASN A 1 177 ? -24.307 4.494 12.635 1.00 90.50 177 ASN A N 1
ATOM 1464 C CA . ASN A 1 177 ? -24.899 4.255 11.318 1.00 90.50 177 ASN A CA 1
ATOM 1465 C C . ASN A 1 177 ? -25.292 2.777 11.097 1.00 90.50 177 ASN A C 1
ATOM 1467 O O . ASN A 1 177 ? -26.342 2.352 11.573 1.00 90.50 177 ASN A O 1
ATOM 1471 N N . ASN A 1 178 ? -24.462 2.011 10.380 1.00 87.88 178 ASN A N 1
ATOM 1472 C CA . ASN A 1 178 ? -24.648 0.581 10.095 1.00 87.88 178 ASN A CA 1
ATOM 1473 C C . ASN A 1 178 ? -23.479 -0.284 10.617 1.00 87.88 178 ASN A C 1
ATOM 1475 O O . ASN A 1 178 ? -23.303 -1.424 10.173 1.00 87.88 178 ASN A O 1
ATOM 1479 N N . THR A 1 179 ? -22.668 0.267 11.522 1.00 96.12 179 THR A N 1
ATOM 1480 C CA . THR A 1 179 ? -21.457 -0.351 12.061 1.00 96.12 179 THR A CA 1
ATOM 1481 C C . THR A 1 179 ? -21.579 -0.505 13.576 1.00 96.12 179 THR A C 1
ATOM 1483 O O . THR A 1 179 ? -21.604 0.470 14.331 1.00 96.12 179 THR A O 1
ATOM 1486 N N . LEU A 1 180 ? -21.629 -1.760 14.024 1.00 97.50 180 LEU A N 1
ATOM 1487 C CA . LEU A 1 180 ? -21.564 -2.128 15.434 1.00 97.50 180 LEU A CA 1
ATOM 1488 C C . LEU A 1 180 ? -20.103 -2.214 15.873 1.00 97.50 180 LEU A C 1
ATOM 1490 O O . LEU A 1 180 ? -19.296 -2.902 15.244 1.00 97.50 180 LEU A O 1
ATOM 1494 N N . PHE A 1 181 ? -19.798 -1.565 16.990 1.00 97.88 181 PHE A N 1
ATOM 1495 C CA . PHE A 1 181 ? -18.520 -1.623 17.681 1.00 97.88 181 PHE A CA 1
ATOM 1496 C C . PHE A 1 181 ? -18.723 -2.273 19.042 1.00 97.88 181 PHE A C 1
ATOM 1498 O O . PHE A 1 181 ? -19.519 -1.804 19.849 1.00 97.88 181 PHE A O 1
ATOM 1505 N N . ASP A 1 182 ? -17.983 -3.341 19.296 1.00 97.44 182 ASP A N 1
ATOM 1506 C CA . ASP A 1 182 ? -17.983 -4.088 20.549 1.00 97.44 182 ASP A CA 1
ATOM 1507 C C . ASP A 1 182 ? -16.554 -4.033 21.104 1.00 97.44 182 ASP A C 1
ATOM 1509 O O . ASP A 1 182 ? -15.635 -4.691 20.603 1.00 97.44 182 ASP A O 1
ATOM 1513 N N . LYS A 1 183 ? -16.330 -3.117 22.054 1.00 96.44 183 LYS A N 1
ATOM 1514 C CA . LYS A 1 183 ? -15.016 -2.860 22.646 1.00 96.44 183 LYS A CA 1
ATOM 1515 C C . LYS A 1 183 ? -14.916 -3.618 23.966 1.00 96.44 183 LYS A C 1
ATOM 1517 O O . LYS A 1 183 ? -15.558 -3.247 24.948 1.00 96.44 183 LYS A O 1
ATOM 1522 N N . ILE A 1 184 ? -13.975 -4.564 24.024 1.00 93.56 184 ILE A N 1
ATOM 1523 C CA . ILE A 1 184 ? -13.618 -5.324 25.230 1.00 93.56 184 ILE A CA 1
ATOM 1524 C C . ILE A 1 184 ? -12.096 -5.291 25.429 1.00 93.56 184 ILE A C 1
ATOM 1526 O O . ILE A 1 184 ? -11.328 -5.731 24.572 1.00 93.56 184 ILE A O 1
ATOM 1530 N N . GLY A 1 185 ? -11.625 -4.773 26.565 1.00 91.00 185 GLY A N 1
ATOM 1531 C CA . GLY A 1 185 ? -10.206 -4.717 26.918 1.00 91.00 185 GLY A CA 1
ATOM 1532 C C . GLY A 1 185 ? -9.347 -3.976 25.884 1.00 91.00 185 GLY A C 1
ATOM 1533 O O . GLY A 1 185 ? -9.445 -2.756 25.740 1.00 91.00 185 GLY A O 1
ATOM 1534 N N . ASN A 1 186 ? -8.475 -4.718 25.193 1.00 90.75 186 ASN A N 1
ATOM 1535 C CA . ASN A 1 186 ? -7.608 -4.231 24.113 1.00 90.75 186 ASN A CA 1
ATOM 1536 C C . ASN A 1 186 ? -8.091 -4.630 22.703 1.00 90.75 186 ASN A C 1
ATOM 1538 O O . ASN A 1 186 ? -7.297 -4.579 21.760 1.00 90.75 186 ASN A O 1
ATOM 1542 N N . LYS A 1 187 ? -9.364 -5.020 22.562 1.00 93.56 187 LYS A N 1
ATOM 1543 C CA . LYS A 1 187 ? -10.039 -5.415 21.318 1.00 93.56 187 LYS A CA 1
ATOM 1544 C C . LYS A 1 187 ? -11.206 -4.467 21.019 1.00 93.56 187 LYS A C 1
ATOM 1546 O O . LYS A 1 187 ? -11.948 -4.100 21.926 1.00 93.56 187 LYS A O 1
ATOM 1551 N N . ILE A 1 188 ? -11.388 -4.114 19.749 1.00 97.19 188 ILE A N 1
ATOM 1552 C CA . ILE A 1 188 ? -12.647 -3.594 19.198 1.00 97.19 188 ILE A CA 1
ATOM 1553 C C . ILE A 1 188 ? -13.064 -4.549 18.085 1.00 97.19 188 ILE A C 1
ATOM 1555 O O . ILE A 1 188 ? -12.401 -4.611 17.051 1.00 97.19 188 ILE A O 1
ATOM 1559 N N . LEU A 1 189 ? -14.137 -5.302 18.294 1.00 97.38 189 LEU A N 1
ATOM 1560 C CA . LEU A 1 189 ? -14.805 -6.068 17.250 1.00 97.38 189 LEU A CA 1
ATOM 1561 C C . LEU A 1 189 ? -15.721 -5.128 16.458 1.00 97.38 189 LEU A C 1
ATOM 1563 O O . LEU A 1 189 ? -16.470 -4.346 17.039 1.00 97.38 189 LEU A O 1
ATOM 1567 N N . ILE A 1 190 ? -15.626 -5.187 15.132 1.00 97.38 190 ILE A N 1
ATOM 1568 C CA . ILE A 1 190 ? -16.350 -4.324 14.202 1.00 97.38 190 ILE A CA 1
ATOM 1569 C C . ILE A 1 190 ? -17.236 -5.214 13.336 1.00 97.38 190 ILE A C 1
ATOM 1571 O O . ILE A 1 190 ? -16.729 -6.035 12.567 1.00 97.38 190 ILE A O 1
ATOM 1575 N N . ARG A 1 191 ? -18.556 -5.042 13.447 1.00 96.94 191 ARG A N 1
ATOM 1576 C CA . ARG A 1 191 ? -19.542 -5.732 12.605 1.00 96.94 191 ARG A CA 1
ATOM 1577 C C . ARG A 1 191 ? -20.242 -4.714 11.719 1.00 96.94 191 ARG A C 1
ATOM 1579 O O . ARG A 1 191 ? -20.960 -3.848 12.208 1.00 96.94 191 ARG A O 1
ATOM 1586 N N . HIS A 1 192 ? -20.051 -4.836 10.415 1.00 94.00 192 HIS A N 1
ATOM 1587 C CA . HIS A 1 192 ? -20.778 -4.079 9.404 1.00 94.00 192 HIS A CA 1
ATOM 1588 C C . HIS A 1 192 ? -21.618 -5.048 8.565 1.00 94.00 192 HIS A C 1
ATOM 1590 O O . HIS A 1 192 ? -21.293 -6.229 8.451 1.00 94.00 192 HIS A O 1
ATOM 1596 N N . SER A 1 193 ? -22.661 -4.549 7.899 1.00 88.50 193 SER A N 1
ATOM 1597 C CA . SER A 1 193 ? -23.560 -5.338 7.031 1.00 88.50 193 SER A CA 1
ATOM 1598 C C . SER A 1 193 ? -22.875 -6.217 5.961 1.00 88.50 193 SER A C 1
ATOM 1600 O O . SER A 1 193 ? -23.505 -7.117 5.412 1.00 88.50 193 SER A O 1
ATOM 1602 N N . GLN A 1 194 ? -21.599 -5.962 5.652 1.00 90.25 194 GLN A N 1
ATOM 1603 C CA . GLN A 1 194 ? -20.821 -6.639 4.607 1.00 90.25 194 GLN A CA 1
ATOM 1604 C C . GLN A 1 194 ? -19.588 -7.407 5.120 1.00 90.25 194 GLN A C 1
ATOM 1606 O O . GLN A 1 194 ? -18.936 -8.084 4.323 1.00 90.25 194 GLN A O 1
ATOM 1611 N N . PHE A 1 195 ? -19.193 -7.246 6.388 1.00 93.31 195 PHE A N 1
ATOM 1612 C CA . PHE A 1 195 ? -17.957 -7.822 6.932 1.00 93.31 195 PHE A CA 1
ATOM 1613 C C . PHE A 1 195 ? -17.922 -7.785 8.464 1.00 93.31 195 PHE A C 1
ATOM 1615 O O . PHE A 1 195 ? -18.480 -6.889 9.094 1.00 93.31 195 PHE A O 1
ATOM 1622 N N . GLU A 1 196 ? -17.167 -8.711 9.047 1.00 95.44 196 GLU A N 1
ATOM 1623 C CA . GLU A 1 196 ? -16.806 -8.720 10.463 1.00 95.44 196 GLU A CA 1
ATOM 1624 C C . GLU A 1 196 ? -15.288 -8.907 10.590 1.00 95.44 196 GLU A C 1
ATOM 1626 O O . GLU A 1 196 ? -14.698 -9.736 9.894 1.00 95.44 196 GLU A O 1
ATOM 1631 N N . PHE A 1 197 ? -14.651 -8.111 11.447 1.00 96.38 197 PHE A N 1
ATOM 1632 C CA . PHE A 1 197 ? -13.261 -8.285 11.876 1.00 96.38 197 PHE A CA 1
ATOM 1633 C C . PHE A 1 197 ? -13.027 -7.537 13.187 1.00 96.38 197 PHE A C 1
ATOM 1635 O O . PHE A 1 197 ? -13.778 -6.621 13.522 1.00 96.38 197 PHE A O 1
ATOM 1642 N N . ALA A 1 198 ? -11.964 -7.868 13.918 1.00 95.94 198 ALA A N 1
ATOM 1643 C CA . ALA A 1 198 ? -11.572 -7.095 15.093 1.00 95.94 198 ALA A CA 1
ATOM 1644 C C . ALA A 1 198 ? -10.238 -6.374 14.902 1.00 95.94 198 ALA A C 1
ATOM 1646 O O . ALA A 1 198 ? -9.348 -6.838 14.192 1.00 95.94 198 ALA A O 1
ATOM 1647 N N . ILE A 1 199 ? -10.092 -5.237 15.576 1.00 95.81 199 ILE A N 1
ATOM 1648 C CA . ILE A 1 199 ? -8.833 -4.512 15.711 1.00 95.81 199 ILE A CA 1
ATOM 1649 C C . ILE A 1 199 ? -8.349 -4.674 17.150 1.00 95.81 199 ILE A C 1
ATOM 1651 O O . ILE A 1 199 ? -9.077 -4.394 18.102 1.00 95.81 199 ILE A O 1
ATOM 1655 N N . TYR A 1 200 ? -7.098 -5.089 17.311 1.00 92.12 200 TYR A N 1
ATOM 1656 C CA . TYR A 1 200 ? -6.418 -5.184 18.598 1.00 92.12 200 TYR A CA 1
ATOM 1657 C C . TYR A 1 200 ? -5.397 -4.064 18.755 1.00 92.12 200 TYR A C 1
ATOM 1659 O O . TYR A 1 200 ? -4.638 -3.777 17.826 1.00 92.12 200 TYR A O 1
ATOM 1667 N N . CYS A 1 201 ? -5.319 -3.482 19.951 1.00 88.75 201 CYS A N 1
ATOM 1668 C CA . CYS A 1 201 ? -4.300 -2.498 20.286 1.00 88.75 201 CYS A CA 1
ATOM 1669 C C . CYS A 1 201 ? -3.178 -3.095 21.152 1.00 88.75 201 CYS A C 1
ATOM 1671 O O . CYS A 1 201 ? -3.348 -3.401 22.335 1.00 88.75 201 CYS A O 1
ATOM 1673 N N . GLY A 1 202 ? -1.977 -3.189 20.582 1.00 75.81 202 GLY A N 1
ATOM 1674 C CA . GLY A 1 202 ? -0.772 -3.685 21.247 1.00 75.81 202 GLY A CA 1
ATOM 1675 C C . GLY A 1 202 ? -0.097 -2.701 22.211 1.00 75.81 202 GLY A C 1
ATOM 1676 O O . GLY A 1 202 ? 1.110 -2.785 22.377 1.00 75.81 202 GLY A O 1
ATOM 1677 N N . CYS A 1 203 ? -0.811 -1.753 22.840 1.00 70.38 203 CYS A N 1
ATOM 1678 C CA . CYS A 1 203 ? -0.166 -0.780 23.746 1.00 70.38 203 CYS A CA 1
ATOM 1679 C C . CYS A 1 203 ? 0.260 -1.350 25.121 1.00 70.38 203 CYS A C 1
ATOM 1681 O O . CYS A 1 203 ? 0.975 -0.656 25.841 1.00 70.38 203 CYS A O 1
ATOM 1683 N N . HIS A 1 204 ? -0.115 -2.591 25.476 1.00 52.56 204 HIS A N 1
ATOM 1684 C CA . HIS A 1 204 ? 0.321 -3.259 26.722 1.00 52.56 204 HIS A CA 1
ATOM 1685 C C . HIS A 1 204 ? 0.883 -4.677 26.552 1.00 52.56 204 HIS A C 1
ATOM 1687 O O . HIS A 1 204 ? 1.514 -5.170 27.482 1.00 52.56 204 HIS A O 1
ATOM 1693 N N . ASN A 1 205 ? 0.708 -5.324 25.395 1.00 46.31 205 ASN A N 1
ATOM 1694 C CA . ASN A 1 205 ? 1.344 -6.619 25.170 1.00 46.31 205 ASN A CA 1
ATOM 1695 C C . ASN A 1 205 ? 2.762 -6.402 24.656 1.00 46.31 205 ASN A C 1
ATOM 1697 O O . ASN A 1 205 ? 2.982 -5.861 23.573 1.00 46.31 205 ASN A O 1
ATOM 1701 N N . GLU A 1 206 ? 3.692 -6.856 25.483 1.00 43.44 206 GLU A N 1
ATOM 1702 C CA . GLU A 1 206 ? 5.105 -7.039 25.207 1.00 43.44 206 GLU A CA 1
ATOM 1703 C C . GLU A 1 206 ? 5.389 -7.631 23.816 1.00 43.44 206 GLU A C 1
ATOM 1705 O O . GLU A 1 206 ? 4.574 -8.350 23.239 1.00 43.44 206 GLU A O 1
ATOM 1710 N N . LYS A 1 207 ? 6.613 -7.336 23.367 1.00 42.72 207 LYS A N 1
ATOM 1711 C CA . LYS A 1 207 ? 7.510 -7.848 22.303 1.00 42.72 207 LYS A CA 1
ATOM 1712 C C . LYS A 1 207 ? 7.411 -9.330 21.835 1.00 42.72 207 LYS A C 1
ATOM 1714 O O . LYS A 1 207 ? 8.370 -9.842 21.262 1.00 42.72 207 LYS A O 1
ATOM 1719 N N . ASN A 1 208 ? 6.296 -10.023 22.044 1.00 41.75 208 ASN A N 1
ATOM 1720 C CA . ASN A 1 208 ? 6.195 -11.486 22.040 1.00 41.75 208 ASN A CA 1
ATOM 1721 C C . ASN A 1 208 ? 5.255 -12.049 20.952 1.00 41.75 208 ASN A C 1
ATOM 1723 O O . ASN A 1 208 ? 4.985 -13.245 20.954 1.00 41.75 208 ASN A O 1
ATOM 1727 N N . ASP A 1 209 ? 4.729 -11.230 20.032 1.00 46.00 209 ASP A N 1
ATOM 1728 C CA . ASP A 1 209 ? 4.003 -11.764 18.869 1.00 46.00 209 ASP A CA 1
ATOM 1729 C C . ASP A 1 209 ? 4.995 -12.113 17.770 1.00 46.00 209 ASP A C 1
ATOM 1731 O O . ASP A 1 209 ? 5.564 -11.218 17.158 1.00 46.00 209 ASP A O 1
ATOM 1735 N N . GLU A 1 210 ? 5.165 -13.398 17.490 1.00 43.50 210 GLU A N 1
ATOM 1736 C CA . GLU A 1 210 ? 6.115 -13.921 16.510 1.00 43.50 210 GLU A CA 1
ATOM 1737 C C . GLU A 1 210 ? 5.934 -13.356 15.084 1.00 43.50 210 GLU A C 1
ATOM 1739 O O . GLU A 1 210 ? 6.873 -13.404 14.303 1.00 43.50 210 GLU A O 1
ATOM 1744 N N . THR A 1 211 ? 4.798 -12.740 14.739 1.00 42.03 211 THR A N 1
ATOM 1745 C CA . THR A 1 211 ? 4.536 -12.101 13.429 1.00 42.03 211 THR A CA 1
ATOM 1746 C C . THR A 1 211 ? 5.009 -10.650 13.357 1.00 42.03 211 THR A C 1
ATOM 1748 O O . THR A 1 211 ? 5.409 -10.195 12.288 1.00 42.03 211 THR A O 1
ATOM 1751 N N . VAL A 1 212 ? 4.933 -9.928 14.482 1.00 42.94 212 VAL A N 1
ATOM 1752 C CA . VAL A 1 212 ? 5.444 -8.550 14.648 1.00 42.94 212 VAL A CA 1
ATOM 1753 C C . VAL A 1 212 ? 6.877 -8.565 15.186 1.00 42.94 212 VAL A C 1
ATOM 1755 O O . VAL A 1 212 ? 7.616 -7.607 15.004 1.00 42.94 212 VAL A O 1
ATOM 1758 N N . THR A 1 213 ? 7.303 -9.673 15.787 1.00 40.91 213 THR A N 1
ATOM 1759 C CA . THR A 1 213 ? 8.686 -9.980 16.146 1.00 40.91 213 THR A CA 1
ATOM 1760 C C . THR A 1 213 ? 9.423 -10.599 14.953 1.00 40.91 213 THR A C 1
ATOM 1762 O O . THR A 1 213 ? 10.549 -10.197 14.698 1.00 40.91 213 THR A O 1
ATOM 1765 N N . ARG A 1 214 ? 8.811 -11.414 14.081 1.00 42.03 214 ARG A N 1
ATOM 1766 C CA . ARG A 1 214 ? 9.139 -11.367 12.634 1.00 42.03 214 ARG A CA 1
ATOM 1767 C C . ARG A 1 214 ? 8.785 -9.966 12.111 1.00 42.03 214 ARG A C 1
ATOM 1769 O O . ARG A 1 214 ? 8.075 -9.241 12.782 1.00 42.03 214 ARG A O 1
ATOM 1776 N N . LEU A 1 215 ? 9.301 -9.521 10.972 1.00 44.28 215 LEU A N 1
ATOM 1777 C CA . LEU A 1 215 ? 9.350 -8.096 10.590 1.00 44.28 215 LEU A CA 1
ATOM 1778 C C . LEU A 1 215 ? 10.291 -7.279 11.505 1.00 44.28 215 LEU A C 1
ATOM 1780 O O . LEU A 1 215 ? 11.352 -6.864 11.049 1.00 44.28 215 LEU A O 1
ATOM 1784 N N . LEU A 1 216 ? 9.991 -7.088 12.799 1.00 41.19 216 LEU A N 1
ATOM 1785 C CA . LEU A 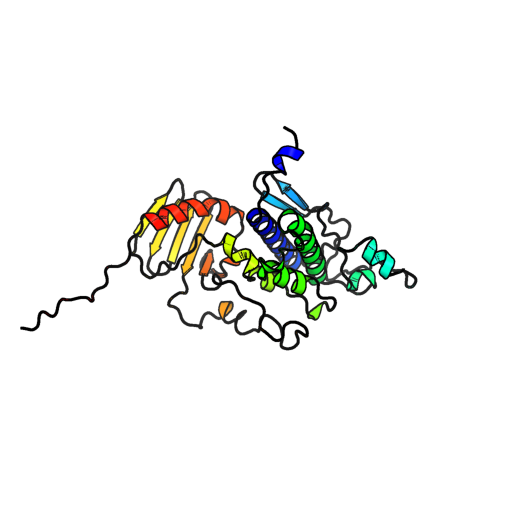1 216 ? 10.873 -6.282 13.668 1.00 41.19 216 LEU A CA 1
ATOM 1786 C C . LEU A 1 216 ? 12.239 -6.941 13.964 1.00 41.19 216 LEU A C 1
ATOM 1788 O O . LEU A 1 216 ? 13.216 -6.220 14.149 1.00 41.19 216 LEU A O 1
ATOM 1792 N N . THR A 1 217 ? 12.339 -8.277 14.025 1.00 37.50 217 THR A N 1
ATOM 1793 C CA . THR A 1 217 ? 13.596 -9.015 14.313 1.00 37.50 217 THR A CA 1
ATOM 1794 C C . THR A 1 217 ? 14.126 -9.833 13.138 1.00 37.50 217 THR A C 1
ATOM 1796 O O . THR A 1 217 ? 15.346 -9.945 12.998 1.00 37.50 217 THR A O 1
ATOM 1799 N N . THR A 1 218 ? 13.273 -10.302 12.215 1.00 39.19 218 THR A N 1
ATOM 1800 C CA . THR A 1 218 ? 13.730 -10.586 10.842 1.00 39.19 218 THR A CA 1
ATOM 1801 C C . THR A 1 218 ? 13.915 -9.254 10.139 1.00 39.19 218 THR A C 1
ATOM 1803 O O . THR A 1 218 ? 13.039 -8.830 9.391 1.00 39.19 218 THR A O 1
ATOM 1806 N N . LYS A 1 219 ? 15.035 -8.609 10.476 1.00 37.31 219 LYS A N 1
ATOM 1807 C CA . LYS A 1 219 ? 15.535 -7.326 9.985 1.00 37.31 219 LYS A CA 1
ATOM 1808 C C . LYS A 1 219 ? 14.870 -6.940 8.658 1.00 37.31 219 LYS A C 1
ATOM 1810 O O . LYS A 1 219 ? 15.283 -7.425 7.604 1.00 37.31 219 LYS A O 1
ATOM 1815 N N . ILE A 1 220 ? 13.833 -6.100 8.733 1.00 43.38 220 ILE A N 1
ATOM 1816 C CA . ILE A 1 220 ? 13.380 -5.327 7.575 1.00 43.38 220 ILE A CA 1
ATOM 1817 C C . ILE A 1 220 ? 14.618 -4.546 7.128 1.00 43.38 220 ILE A C 1
ATOM 1819 O O . ILE A 1 220 ? 15.213 -3.819 7.926 1.00 43.38 220 ILE A O 1
ATOM 1823 N N . HIS A 1 221 ? 15.047 -4.815 5.897 1.00 40.41 221 HIS A N 1
ATOM 1824 C CA . HIS A 1 221 ? 16.446 -4.858 5.462 1.00 40.41 221 HIS A CA 1
ATOM 1825 C C . HIS A 1 221 ? 17.357 -5.922 6.104 1.00 40.41 221 HIS A C 1
ATOM 1827 O O . HIS A 1 221 ? 17.824 -5.815 7.239 1.00 40.41 221 HIS A O 1
ATOM 1833 N N . SER A 1 222 ? 17.780 -6.866 5.253 1.00 37.84 222 SER A N 1
ATOM 1834 C CA . SER A 1 222 ? 19.015 -7.638 5.437 1.00 37.84 222 SER A CA 1
ATOM 1835 C C . SER A 1 222 ? 20.211 -6.738 5.798 1.00 37.84 222 SER A C 1
ATOM 1837 O O . SER A 1 222 ? 20.248 -5.559 5.450 1.00 37.84 222 SER A O 1
ATOM 1839 N N . GLU A 1 223 ? 21.243 -7.316 6.418 1.00 41.03 223 GLU A N 1
ATOM 1840 C CA . GLU A 1 223 ? 22.452 -6.637 6.936 1.00 41.03 223 GLU A CA 1
ATOM 1841 C C . GLU A 1 2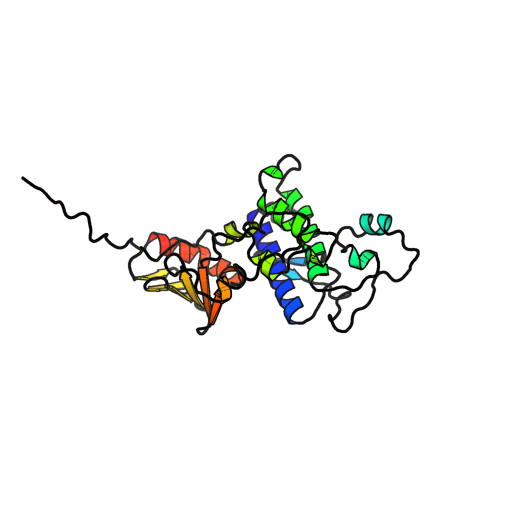23 ? 23.317 -5.899 5.884 1.00 41.03 223 GLU A C 1
ATOM 1843 O O . GLU A 1 223 ? 24.441 -5.495 6.177 1.00 41.03 223 GLU A O 1
ATOM 1848 N N . LYS A 1 224 ? 22.834 -5.765 4.644 1.00 42.16 224 LYS A N 1
ATOM 1849 C CA . LYS A 1 224 ? 23.584 -5.344 3.458 1.00 42.16 224 LYS A CA 1
ATOM 1850 C C . LYS A 1 224 ? 22.949 -4.190 2.676 1.00 42.16 224 LYS A C 1
ATOM 1852 O O . LYS A 1 224 ? 23.337 -3.980 1.529 1.00 42.16 224 LYS A O 1
ATOM 1857 N N . CYS A 1 225 ? 22.014 -3.422 3.245 1.00 41.44 225 CYS A N 1
ATOM 1858 C CA . CYS A 1 225 ? 21.631 -2.168 2.589 1.00 41.44 225 CYS A CA 1
ATOM 1859 C C . CYS A 1 225 ? 22.813 -1.192 2.591 1.00 41.44 225 CYS A C 1
ATOM 1861 O O . CYS A 1 225 ? 23.269 -0.721 3.635 1.00 41.44 225 CYS A O 1
ATOM 1863 N N . THR A 1 226 ? 23.311 -0.903 1.394 1.00 42.66 226 THR A N 1
ATOM 1864 C CA . THR A 1 226 ? 24.466 -0.040 1.139 1.00 42.66 226 THR A CA 1
ATOM 1865 C C . THR A 1 226 ? 24.146 1.451 1.257 1.00 42.66 226 THR A C 1
ATOM 1867 O O . THR A 1 226 ? 25.077 2.254 1.307 1.00 42.66 226 THR A O 1
ATOM 1870 N N . VAL A 1 227 ? 22.862 1.824 1.332 1.00 42.12 227 VAL A N 1
ATOM 1871 C CA . VAL A 1 227 ? 22.399 3.221 1.290 1.00 42.12 227 VAL A CA 1
ATOM 1872 C C . VAL A 1 227 ? 22.150 3.807 2.678 1.00 42.12 227 VAL A C 1
ATOM 1874 O O . VAL A 1 227 ? 22.792 4.788 3.043 1.00 42.12 227 VAL A O 1
ATOM 1877 N N . CYS A 1 228 ? 21.240 3.234 3.468 1.00 47.66 228 CYS A N 1
ATOM 1878 C CA . CYS A 1 228 ? 20.703 3.938 4.636 1.00 47.66 228 CYS A CA 1
ATOM 1879 C C . CYS A 1 228 ? 21.619 3.932 5.875 1.00 47.66 228 CYS A C 1
ATOM 1881 O O . CYS A 1 228 ? 21.679 4.931 6.588 1.00 47.66 228 CYS A O 1
ATOM 1883 N N . LYS A 1 229 ? 22.311 2.819 6.180 1.00 43.06 229 LYS A N 1
ATOM 1884 C CA . LYS A 1 229 ? 23.029 2.559 7.463 1.00 43.06 229 LYS A CA 1
ATOM 1885 C C . LYS A 1 229 ? 22.184 2.711 8.748 1.00 43.06 229 LYS A C 1
ATOM 1887 O O . LYS A 1 229 ? 22.681 2.461 9.844 1.00 43.06 229 LYS A O 1
ATOM 1892 N N . THR A 1 230 ? 20.913 3.069 8.619 1.00 45.66 230 THR A N 1
ATOM 1893 C CA . THR A 1 230 ? 19.878 3.180 9.647 1.00 45.66 230 THR A CA 1
ATOM 1894 C C . THR A 1 230 ? 18.683 2.340 9.192 1.00 45.66 230 THR A C 1
ATOM 1896 O O . THR A 1 230 ? 18.440 2.205 7.996 1.00 45.66 230 THR A O 1
ATOM 1899 N N . GLY A 1 231 ? 17.966 1.695 10.116 1.00 55.31 231 GLY A N 1
ATOM 1900 C CA . GLY A 1 231 ? 16.885 0.775 9.738 1.00 55.31 231 GLY A CA 1
ATOM 1901 C C . GLY A 1 231 ? 15.771 1.469 8.947 1.00 55.31 231 GLY A C 1
ATOM 1902 O O . GLY A 1 231 ? 15.406 2.600 9.270 1.00 55.31 231 GLY A O 1
ATOM 1903 N N . PHE A 1 232 ? 15.220 0.775 7.946 1.00 63.69 232 PHE A N 1
ATOM 1904 C CA . PHE A 1 232 ? 14.029 1.215 7.213 1.00 63.69 232 PHE A CA 1
ATOM 1905 C C . PHE A 1 232 ? 12.910 1.551 8.209 1.00 63.69 232 PHE A C 1
ATOM 1907 O O . PHE A 1 232 ? 12.667 0.801 9.161 1.00 63.69 232 PHE A O 1
ATOM 1914 N N . LYS A 1 233 ? 12.261 2.707 8.040 1.00 74.12 233 LYS A N 1
ATOM 1915 C CA . LYS A 1 233 ? 11.310 3.205 9.038 1.00 74.12 233 LYS A CA 1
ATOM 1916 C C . LYS A 1 233 ? 10.053 2.342 9.072 1.00 74.12 233 LYS A C 1
ATOM 1918 O O . LYS A 1 233 ? 9.534 1.929 8.039 1.00 74.12 233 LYS A O 1
ATOM 1923 N N . ILE A 1 234 ? 9.508 2.154 10.271 1.00 79.81 234 ILE A N 1
ATOM 1924 C CA . ILE A 1 234 ? 8.315 1.335 10.503 1.00 79.81 234 ILE A CA 1
ATOM 1925 C C . ILE A 1 234 ? 7.204 2.205 11.090 1.00 79.81 234 ILE A C 1
ATOM 1927 O O . ILE A 1 234 ? 7.415 2.973 12.029 1.00 79.81 234 ILE A O 1
ATOM 1931 N N . SER A 1 235 ? 6.012 2.076 10.514 1.00 88.88 235 SER A N 1
ATOM 1932 C CA . SER A 1 235 ? 4.790 2.780 10.890 1.00 88.88 235 SER A CA 1
ATOM 1933 C C . SER A 1 235 ? 4.486 2.668 12.384 1.00 88.88 235 SER A C 1
ATOM 1935 O O . SER A 1 235 ? 4.460 1.575 12.959 1.00 88.88 235 SER A O 1
ATOM 1937 N N . LYS A 1 236 ? 4.104 3.790 13.011 1.00 86.94 236 LYS A N 1
ATOM 1938 C CA . LYS A 1 236 ? 3.663 3.812 14.423 1.00 86.94 236 LYS A CA 1
ATOM 1939 C C . LYS A 1 236 ? 2.367 3.026 14.669 1.00 86.94 236 LYS A C 1
ATOM 1941 O O . LYS A 1 236 ? 1.980 2.818 15.825 1.00 86.94 236 LYS A O 1
ATOM 1946 N N . TYR A 1 237 ? 1.693 2.600 13.597 1.00 90.81 237 TYR A N 1
ATOM 1947 C CA . TYR A 1 237 ? 0.508 1.750 13.632 1.00 90.81 237 TYR A CA 1
ATOM 1948 C C . TYR A 1 237 ? 0.827 0.250 13.585 1.00 90.81 237 TYR A C 1
ATOM 1950 O O . TYR A 1 237 ? -0.088 -0.543 13.766 1.00 90.81 237 TYR A O 1
ATOM 1958 N N . ALA A 1 238 ? 2.094 -0.171 13.444 1.00 85.06 238 ALA A N 1
ATOM 1959 C CA . ALA A 1 238 ? 2.478 -1.595 13.443 1.00 85.06 238 ALA A CA 1
ATOM 1960 C C . ALA A 1 238 ? 2.127 -2.332 14.758 1.00 85.06 238 ALA A C 1
ATOM 1962 O O . ALA A 1 238 ? 2.044 -3.555 14.800 1.00 85.06 238 ALA A O 1
ATOM 1963 N N . LYS A 1 239 ? 1.853 -1.579 15.833 1.00 81.19 239 LYS A N 1
ATOM 1964 C CA . LYS A 1 239 ? 1.304 -2.077 17.106 1.00 81.19 239 LYS A CA 1
ATOM 1965 C C . LYS A 1 239 ? -0.169 -2.512 17.047 1.00 81.19 239 LYS A C 1
ATOM 1967 O O . LYS A 1 239 ? -0.658 -3.080 18.022 1.00 81.19 239 LYS A O 1
ATOM 1972 N N . PHE A 1 240 ? -0.899 -2.193 15.978 1.00 89.56 240 PHE A N 1
ATOM 1973 C CA . PHE A 1 240 ? -2.286 -2.614 15.789 1.00 89.56 240 PHE A CA 1
ATOM 1974 C C . PHE A 1 240 ? -2.350 -3.867 14.923 1.00 89.56 240 PHE A C 1
ATOM 1976 O O . PHE A 1 240 ? -1.653 -3.980 13.912 1.00 89.56 240 PHE A O 1
ATOM 1983 N N . LYS A 1 241 ? -3.231 -4.790 15.307 1.00 88.69 241 LYS A N 1
ATOM 1984 C CA . LYS A 1 241 ? -3.455 -6.042 14.582 1.00 88.69 241 LYS A CA 1
ATOM 1985 C C . LYS A 1 241 ? -4.904 -6.140 14.145 1.00 88.69 241 LYS A C 1
ATOM 1987 O O . LYS A 1 241 ? -5.801 -5.719 14.870 1.00 88.69 241 LYS A O 1
ATOM 1992 N N . LEU A 1 242 ? -5.096 -6.711 12.971 1.00 92.06 242 LEU A N 1
ATOM 1993 C CA . LEU A 1 242 ? -6.365 -7.141 12.420 1.00 92.06 242 LEU A CA 1
ATOM 1994 C C . LEU A 1 242 ? -6.564 -8.620 12.780 1.00 92.06 242 LEU A C 1
ATOM 1996 O O . LEU A 1 242 ? -5.690 -9.433 12.495 1.00 92.06 242 LEU A O 1
ATOM 2000 N N . GLU A 1 243 ? -7.698 -8.972 13.375 1.00 90.31 243 GLU A N 1
ATOM 2001 C CA . GLU A 1 243 ? -8.133 -10.360 13.545 1.00 90.31 243 GLU A CA 1
ATOM 2002 C C . GLU A 1 243 ? -9.261 -10.660 12.551 1.00 90.31 243 GLU A C 1
ATOM 2004 O O . GLU A 1 243 ? -10.284 -9.971 12.537 1.00 90.31 243 GLU A O 1
ATOM 2009 N N . VAL A 1 244 ? -9.084 -11.708 11.743 1.00 87.81 244 VAL A N 1
ATOM 2010 C CA . VAL A 1 244 ? -10.115 -12.259 10.850 1.00 87.81 244 VAL A CA 1
ATOM 2011 C C . VAL A 1 244 ? -10.180 -13.762 11.084 1.00 87.81 244 VAL A C 1
ATOM 2013 O O . VAL A 1 244 ? -9.166 -14.445 10.968 1.00 87.81 244 VAL A O 1
ATOM 2016 N N . SER A 1 245 ? -11.359 -14.287 11.427 1.00 86.94 245 SER A N 1
ATOM 2017 C CA . SER A 1 245 ? -11.578 -15.726 11.667 1.00 86.94 245 SER A CA 1
ATOM 2018 C C . SER A 1 245 ? -10.574 -16.363 12.651 1.00 86.94 245 SER A C 1
ATOM 2020 O O . SER A 1 245 ? -10.139 -17.497 12.457 1.00 86.94 245 SER A O 1
ATOM 2022 N N . GLY A 1 246 ? -10.170 -15.619 13.689 1.00 81.31 246 GLY A N 1
ATOM 2023 C CA . GLY A 1 246 ? -9.189 -16.049 14.698 1.00 81.31 246 GLY A CA 1
ATOM 2024 C C . GLY A 1 246 ? -7.716 -15.993 14.262 1.00 81.31 246 GLY A C 1
ATOM 2025 O O . GLY A 1 246 ? -6.838 -16.335 15.051 1.00 81.31 246 GLY A O 1
ATOM 2026 N N . GLN A 1 247 ? -7.420 -15.560 13.032 1.00 82.94 247 GLN A N 1
ATOM 2027 C CA . GLN A 1 247 ? -6.055 -15.325 12.554 1.00 82.94 247 GLN A CA 1
ATOM 2028 C C . GLN A 1 247 ? -5.671 -13.853 12.706 1.00 82.94 247 GLN A C 1
ATOM 2030 O O . GLN A 1 247 ? -6.462 -12.963 12.389 1.00 82.94 247 GLN A O 1
ATOM 2035 N N . PHE A 1 248 ? -4.442 -13.606 13.164 1.00 82.12 248 PHE A N 1
ATOM 2036 C CA . PHE A 1 248 ? -3.907 -12.268 13.404 1.00 82.12 248 PHE A CA 1
ATOM 2037 C C . PHE A 1 248 ? -2.994 -11.821 12.267 1.00 82.12 248 PHE A C 1
ATOM 2039 O O . PHE A 1 248 ? -2.085 -12.537 11.855 1.00 82.12 248 PHE A O 1
ATOM 2046 N N . PHE A 1 249 ? -3.202 -10.589 11.819 1.00 84.75 249 PHE A N 1
ATOM 2047 C CA . PHE A 1 249 ? -2.409 -9.935 10.791 1.00 84.75 249 PHE A CA 1
ATOM 2048 C C . PHE A 1 249 ? -2.061 -8.503 11.215 1.00 84.75 249 PHE A C 1
ATOM 2050 O O . PHE A 1 249 ? -2.775 -7.910 12.027 1.00 84.75 249 PHE A O 1
ATOM 2057 N N . PRO A 1 250 ? -1.007 -7.887 10.667 1.00 85.88 250 PRO A N 1
ATOM 2058 C CA . PRO A 1 250 ? -0.754 -6.464 10.875 1.00 85.88 250 PRO A CA 1
ATOM 2059 C C . PRO A 1 250 ? -1.873 -5.607 10.263 1.00 85.88 250 PRO A C 1
ATOM 2061 O O . PRO A 1 250 ? -2.382 -5.929 9.189 1.00 85.88 250 PRO A O 1
ATOM 2064 N N . ILE A 1 251 ? -2.253 -4.495 10.906 1.00 91.25 251 ILE A N 1
ATOM 2065 C CA . ILE A 1 251 ? -3.383 -3.664 10.437 1.00 91.25 251 ILE A CA 1
ATOM 2066 C C . ILE A 1 251 ? -3.210 -3.141 8.998 1.00 91.25 251 ILE A C 1
ATOM 2068 O O . ILE A 1 251 ? -4.191 -2.872 8.307 1.00 91.25 251 ILE A O 1
ATOM 2072 N N . HIS A 1 252 ? -1.969 -3.035 8.519 1.00 91.75 252 HIS A N 1
ATOM 2073 C CA . HIS A 1 252 ? -1.628 -2.508 7.199 1.00 91.75 252 HIS A CA 1
ATOM 2074 C C . HIS A 1 252 ? -2.154 -3.340 6.025 1.00 91.75 252 HIS A C 1
ATOM 2076 O O . HIS A 1 252 ? -2.325 -2.790 4.937 1.00 91.75 252 HIS A O 1
ATOM 2082 N N . ILE A 1 253 ? -2.483 -4.622 6.232 1.00 89.81 253 ILE A N 1
ATOM 2083 C CA . ILE A 1 253 ? -3.115 -5.458 5.196 1.00 89.81 253 ILE A CA 1
ATOM 2084 C C . ILE A 1 253 ? -4.637 -5.249 5.082 1.00 89.81 253 ILE A C 1
ATOM 2086 O O . ILE A 1 253 ? -5.282 -5.833 4.207 1.00 89.81 253 ILE A O 1
ATOM 2090 N N . LEU A 1 254 ? -5.244 -4.436 5.959 1.00 92.81 254 LEU A N 1
ATOM 2091 C CA . LEU A 1 254 ? -6.670 -4.125 5.891 1.00 92.81 254 LEU A CA 1
ATOM 2092 C C . LEU A 1 254 ? -6.968 -3.351 4.598 1.00 92.81 254 LEU A C 1
ATOM 2094 O O . LEU A 1 254 ? -6.553 -2.205 4.428 1.00 92.81 254 LEU A O 1
ATOM 2098 N N . LYS A 1 255 ? -7.704 -3.989 3.681 1.00 92.50 255 LYS A N 1
ATOM 2099 C CA . LYS A 1 255 ? -8.000 -3.435 2.350 1.00 92.50 255 LYS A CA 1
ATOM 2100 C C . LYS A 1 255 ? -8.716 -2.086 2.452 1.00 92.50 255 LYS A C 1
ATOM 2102 O O . LYS A 1 255 ? -9.687 -1.956 3.201 1.00 92.50 255 LYS A O 1
ATOM 2107 N N . MET A 1 256 ? -8.318 -1.125 1.613 1.00 94.31 256 MET A N 1
ATOM 2108 C CA . MET A 1 256 ? -8.848 0.248 1.640 1.00 94.31 256 MET A CA 1
ATOM 2109 C C . MET A 1 256 ? -10.377 0.344 1.597 1.00 94.31 256 MET A C 1
ATOM 2111 O O . MET A 1 256 ? -10.929 1.223 2.251 1.00 94.31 256 MET A O 1
ATOM 2115 N N . LYS A 1 257 ? -11.079 -0.567 0.905 1.00 92.38 257 LYS A N 1
ATOM 2116 C CA . LYS A 1 257 ? -12.554 -0.589 0.885 1.00 92.38 257 LYS A CA 1
ATOM 2117 C C . LYS A 1 257 ? -13.187 -0.703 2.282 1.00 92.38 257 LYS A C 1
ATOM 2119 O O . LYS A 1 257 ? -14.252 -0.148 2.503 1.00 92.38 257 LYS A O 1
ATOM 2124 N N . TYR A 1 258 ? -12.534 -1.392 3.221 1.00 94.56 258 TYR A N 1
ATOM 2125 C CA . TYR A 1 258 ? -13.019 -1.518 4.596 1.00 94.56 258 TYR A CA 1
ATOM 2126 C C . TYR A 1 258 ? -12.703 -0.254 5.395 1.00 94.56 258 TYR A C 1
ATOM 2128 O O . TYR A 1 258 ? -13.587 0.277 6.056 1.00 94.56 258 TYR A O 1
ATOM 2136 N N . ILE A 1 259 ? -11.481 0.280 5.261 1.00 95.06 259 ILE A N 1
ATOM 2137 C CA . ILE A 1 259 ? -11.068 1.541 5.901 1.00 95.06 259 ILE A CA 1
ATOM 2138 C C . ILE A 1 259 ? -12.006 2.686 5.492 1.00 95.06 259 ILE A C 1
ATOM 2140 O O . ILE A 1 259 ? -12.506 3.387 6.364 1.00 95.06 259 ILE A O 1
ATOM 2144 N N . LYS A 1 260 ? -12.310 2.829 4.193 1.00 92.31 260 LYS A N 1
ATOM 2145 C CA . LYS A 1 260 ? -13.247 3.840 3.665 1.00 92.31 260 LYS A CA 1
ATOM 2146 C C . LYS A 1 260 ? -14.645 3.753 4.297 1.00 92.31 260 LYS A C 1
ATOM 2148 O O . LYS A 1 260 ? -15.273 4.786 4.475 1.00 92.31 260 LYS A O 1
ATOM 2153 N N . LEU A 1 261 ? -15.115 2.549 4.639 1.00 92.44 261 LEU A N 1
ATOM 2154 C CA . LEU A 1 261 ? -16.431 2.340 5.253 1.00 92.44 261 LEU A CA 1
ATOM 2155 C C . LEU A 1 261 ? -16.432 2.587 6.768 1.00 92.44 261 LEU A C 1
ATOM 2157 O O . LEU A 1 261 ? -17.400 3.138 7.272 1.00 92.44 261 LEU A O 1
ATOM 2161 N N . ILE A 1 262 ? -15.370 2.212 7.494 1.00 94.19 262 ILE A N 1
ATOM 2162 C CA . ILE A 1 262 ? -15.366 2.296 8.969 1.00 94.19 262 ILE A CA 1
ATOM 2163 C C . ILE A 1 262 ? -14.728 3.565 9.546 1.00 94.19 262 ILE A C 1
ATOM 2165 O O . ILE A 1 262 ? -14.912 3.818 10.730 1.00 94.19 262 ILE A O 1
ATOM 2169 N N . ARG A 1 263 ? -13.938 4.332 8.777 1.00 94.75 263 ARG A N 1
ATOM 2170 C CA . ARG A 1 263 ? -13.077 5.408 9.318 1.00 94.75 263 ARG A CA 1
ATOM 2171 C C . ARG A 1 263 ? -13.849 6.436 10.145 1.00 94.75 263 ARG A C 1
ATOM 2173 O O . ARG A 1 263 ? -13.475 6.695 11.288 1.00 94.75 263 ARG A O 1
ATOM 2180 N N . GLU A 1 264 ? -14.910 6.996 9.572 1.00 94.94 264 GLU A N 1
ATOM 2181 C CA . GLU A 1 264 ? -15.702 8.044 10.222 1.00 94.94 264 GLU A CA 1
ATOM 2182 C C . GLU A 1 264 ? -16.555 7.474 11.359 1.00 94.94 264 GLU A C 1
ATOM 2184 O O . GLU A 1 264 ? -16.542 8.018 12.461 1.00 94.94 264 GLU A O 1
ATOM 2189 N N . ASP A 1 265 ? -17.186 6.314 11.151 1.00 95.19 265 ASP A N 1
ATOM 2190 C CA . ASP A 1 265 ? -17.929 5.600 12.197 1.00 95.19 265 ASP A CA 1
ATOM 2191 C C . ASP A 1 265 ? -17.038 5.308 13.426 1.00 95.19 265 ASP A C 1
ATOM 2193 O O . ASP A 1 265 ? -17.452 5.516 14.567 1.00 95.19 265 ASP A O 1
ATOM 2197 N N . PHE A 1 266 ? -15.779 4.909 13.211 1.00 95.62 266 PHE A N 1
ATOM 2198 C CA . PHE A 1 266 ? -14.792 4.640 14.264 1.00 95.62 266 PHE A CA 1
ATOM 2199 C C . PHE A 1 266 ? -14.343 5.923 14.992 1.00 95.62 266 PHE A C 1
ATOM 2201 O O . PHE A 1 266 ? -14.101 5.898 16.202 1.00 95.62 266 PHE A O 1
ATOM 2208 N N . LEU A 1 267 ? -14.250 7.059 14.287 1.00 95.94 267 LEU A N 1
ATOM 2209 C CA . LEU A 1 267 ? -13.967 8.372 14.885 1.00 95.94 267 LEU A CA 1
ATOM 2210 C C . LEU A 1 267 ? -15.144 8.894 15.723 1.00 95.94 267 LEU A C 1
ATOM 2212 O O . LEU A 1 267 ? -14.927 9.434 16.811 1.00 95.94 267 LEU A O 1
ATOM 2216 N N . VAL A 1 268 ? -16.382 8.690 15.269 1.00 96.50 268 VAL A N 1
ATOM 2217 C CA . VAL A 1 268 ? -17.584 9.011 16.051 1.00 96.50 268 VAL A CA 1
ATOM 2218 C C . VAL A 1 268 ? -17.674 8.100 17.276 1.00 96.50 268 VAL A C 1
ATOM 2220 O O . VAL A 1 268 ? -17.825 8.615 18.382 1.00 96.50 268 VAL A O 1
ATOM 2223 N N . PHE A 1 269 ? -17.476 6.785 17.130 1.00 96.19 269 PHE A N 1
ATOM 2224 C CA . PHE A 1 269 ? -17.422 5.847 18.258 1.00 96.19 269 PHE A CA 1
ATOM 2225 C C . PHE A 1 269 ? -16.376 6.272 19.303 1.00 96.19 269 PHE A C 1
ATOM 2227 O O . PHE A 1 269 ? -16.695 6.403 20.485 1.00 96.19 269 PHE A O 1
ATOM 2234 N N . LYS A 1 270 ? -15.154 6.617 18.870 1.00 94.81 270 LYS A N 1
ATOM 2235 C CA . LYS A 1 270 ? -14.087 7.154 19.735 1.00 94.81 270 LYS A CA 1
ATOM 2236 C C . LYS A 1 270 ? -14.534 8.355 20.582 1.00 94.81 270 LYS A C 1
ATOM 2238 O O . LYS A 1 270 ? -14.082 8.489 21.715 1.00 94.81 270 LYS A O 1
ATOM 2243 N N . SER A 1 271 ? -15.380 9.235 20.040 1.00 94.56 271 SER A N 1
ATOM 2244 C CA . SER A 1 271 ? -15.883 10.422 20.754 1.00 94.56 271 SER A CA 1
ATOM 2245 C C . SER A 1 271 ? -16.939 10.118 21.824 1.00 94.56 271 SER A C 1
ATOM 2247 O O . SER A 1 271 ? -17.179 10.956 22.691 1.00 94.56 271 SER A O 1
ATOM 2249 N N . GLN A 1 272 ? -17.555 8.933 21.781 1.00 92.81 272 GLN A N 1
ATOM 2250 C CA . GLN A 1 272 ? -18.635 8.526 22.688 1.00 92.81 272 GLN A CA 1
ATOM 2251 C C . GLN A 1 272 ? -18.135 7.666 23.861 1.00 92.81 272 GLN A C 1
ATOM 2253 O O . GLN A 1 272 ? -18.771 7.630 24.916 1.00 92.81 272 GLN A O 1
ATOM 2258 N N . ILE A 1 273 ? -16.997 6.987 23.697 1.00 92.94 273 ILE A N 1
ATOM 2259 C CA . ILE A 1 273 ? -16.433 6.093 24.713 1.00 92.94 273 ILE A CA 1
ATOM 2260 C C . ILE A 1 273 ? -15.644 6.844 25.799 1.00 92.94 273 ILE A C 1
ATOM 2262 O O . ILE A 1 273 ? -14.947 7.827 25.541 1.00 92.94 273 ILE A O 1
ATOM 2266 N N . ARG A 1 274 ? -15.722 6.354 27.040 1.00 93.38 274 ARG A N 1
ATOM 2267 C CA . ARG A 1 274 ? -15.106 6.980 28.222 1.00 93.38 274 ARG A CA 1
ATOM 2268 C C . ARG A 1 274 ? -13.773 6.340 28.587 1.00 93.38 274 ARG A C 1
ATOM 2270 O O . ARG A 1 274 ? -13.553 5.161 28.323 1.00 93.38 274 ARG A O 1
ATOM 2277 N N . LEU A 1 275 ? -12.892 7.113 29.222 1.00 92.19 275 LEU A N 1
ATOM 2278 C CA . LEU A 1 275 ? -11.706 6.578 29.894 1.00 92.19 275 LEU A CA 1
ATOM 2279 C C . LEU A 1 275 ? -12.120 5.827 31.165 1.00 92.19 275 LEU A C 1
ATOM 2281 O O . LEU A 1 275 ? -13.017 6.284 31.870 1.00 92.19 275 LEU A O 1
ATOM 2285 N N . LYS A 1 276 ? -11.427 4.728 31.481 1.00 89.62 276 LYS A N 1
ATOM 2286 C CA . LYS A 1 276 ? -11.556 4.039 32.771 1.00 89.62 276 LYS A CA 1
ATOM 2287 C C . LYS A 1 276 ? -11.267 5.031 33.896 1.00 89.62 276 LYS A C 1
ATOM 2289 O O . LYS A 1 276 ? -10.252 5.729 33.861 1.00 89.62 276 LYS A O 1
ATOM 2294 N N . SER A 1 277 ? -12.123 5.062 34.909 1.00 80.62 277 SER A N 1
ATOM 2295 C CA . SER A 1 277 ? -11.861 5.807 36.139 1.00 80.62 277 SER A CA 1
ATOM 2296 C C . SER A 1 277 ? -10.611 5.254 36.841 1.00 80.62 277 SER A C 1
ATOM 2298 O O . SER A 1 277 ? -10.543 4.075 37.186 1.00 80.62 277 SER A O 1
ATOM 2300 N N . ASN A 1 278 ? -9.595 6.102 37.039 1.00 60.72 278 ASN A N 1
ATOM 2301 C CA . ASN A 1 278 ? -8.384 5.736 37.781 1.00 60.72 278 ASN A CA 1
ATOM 2302 C C . ASN A 1 278 ? -8.744 5.407 39.244 1.00 60.72 278 ASN A C 1
ATOM 2304 O O . ASN A 1 278 ? -9.223 6.306 39.939 1.00 60.72 278 ASN A O 1
ATOM 2308 N N . PRO A 1 279 ? -8.443 4.204 39.773 1.00 50.94 279 PRO A N 1
ATOM 2309 C CA . PRO A 1 279 ? -8.723 3.853 41.171 1.00 50.94 279 PRO A CA 1
ATOM 2310 C C . PRO A 1 279 ? -7.744 4.470 42.194 1.00 50.94 279 PRO A C 1
ATOM 2312 O O . PRO A 1 279 ? -7.534 3.897 43.260 1.00 50.94 279 PRO A O 1
ATOM 2315 N N . SER A 1 280 ? -7.079 5.588 41.874 1.00 50.84 280 SER A N 1
ATOM 2316 C CA . SER A 1 280 ? -5.943 6.086 42.666 1.00 50.84 280 SER A CA 1
ATOM 2317 C C . SER A 1 280 ? -5.643 7.586 42.511 1.00 50.84 280 SER A C 1
ATOM 2319 O O . SER A 1 280 ? -4.553 7.973 42.101 1.00 50.84 280 SER A O 1
ATOM 2321 N N . ILE A 1 281 ? -6.582 8.435 42.941 1.00 44.94 281 ILE A N 1
ATOM 2322 C CA . ILE A 1 281 ? -6.252 9.575 43.822 1.00 44.94 281 ILE A CA 1
ATOM 2323 C C . ILE A 1 281 ? -7.276 9.562 44.962 1.00 44.94 281 ILE A C 1
ATOM 2325 O O . ILE A 1 281 ? -8.255 10.305 44.963 1.00 44.94 281 ILE A O 1
ATOM 2329 N N . GLY A 1 282 ? -7.074 8.653 45.917 1.00 36.94 282 GLY A N 1
ATOM 2330 C CA . GLY A 1 282 ? -7.698 8.792 47.227 1.00 36.94 282 GLY A CA 1
ATOM 2331 C C . GLY A 1 282 ? -7.016 9.949 47.948 1.00 36.94 282 GLY A C 1
ATOM 2332 O O . GLY A 1 282 ? -5.793 9.950 48.071 1.00 36.94 282 GLY A O 1
ATOM 2333 N N . LEU A 1 283 ? -7.795 10.935 48.388 1.00 39.47 283 LEU A N 1
ATOM 2334 C CA . LEU A 1 283 ? -7.311 11.997 49.261 1.00 39.47 283 LEU A CA 1
ATOM 2335 C C . LEU A 1 283 ? -6.846 11.367 50.581 1.00 39.47 283 LEU A C 1
ATOM 2337 O O . LEU A 1 283 ? -7.670 11.017 51.423 1.00 39.47 283 LEU A O 1
ATOM 2341 N N . GLN A 1 284 ? -5.532 11.234 50.770 1.00 35.25 284 GLN A N 1
ATOM 2342 C CA . GLN A 1 284 ? -4.970 11.216 52.116 1.00 35.25 284 GLN A CA 1
ATOM 2343 C C . GLN A 1 284 ? -4.969 12.659 52.621 1.00 35.25 284 GLN A C 1
ATOM 2345 O O . GLN A 1 284 ? -3.989 13.388 52.483 1.00 35.25 284 GLN A O 1
ATOM 2350 N N . GLU A 1 285 ? -6.107 13.073 53.176 1.00 40.00 285 GLU A N 1
ATOM 2351 C CA . GLU A 1 285 ? -6.113 14.107 54.205 1.00 40.00 285 GLU A CA 1
ATOM 2352 C C . GLU A 1 285 ? -5.422 13.508 55.439 1.00 40.00 285 GLU A C 1
ATOM 2354 O O . GLU A 1 285 ? -6.047 12.803 56.231 1.00 40.00 285 GLU A O 1
ATOM 2359 N N . GLU A 1 286 ? -4.114 13.734 55.571 1.00 38.44 286 GLU A N 1
ATOM 2360 C CA . GLU A 1 286 ? -3.430 13.578 56.855 1.00 38.44 286 GLU A CA 1
ATOM 2361 C C . GLU A 1 286 ? -3.460 14.916 57.602 1.00 38.44 286 GLU A C 1
ATOM 2363 O O . GLU A 1 286 ? -3.165 15.975 57.042 1.00 38.44 286 GLU A O 1
ATOM 2368 N N . SER A 1 287 ? -3.905 14.823 58.856 1.00 35.62 287 SER A N 1
ATOM 2369 C CA . SER A 1 287 ? -4.168 15.892 59.827 1.00 35.62 287 SER A CA 1
ATOM 2370 C C . SER A 1 287 ? -2.912 16.485 60.457 1.00 35.62 287 SER A C 1
ATOM 2372 O O . SER A 1 287 ? -2.069 15.661 60.879 1.00 35.62 287 SER A O 1
#

InterPro domains:
  IPR000719 Protein kinase domain [PF00069] (9-111)
  IPR000719 Protein kinase domain [PS50011] (1-156)
  IPR011009 Protein kinase-like domain superfamily [SSF56112] (8-172)

Solvent-accessible surface area (backbone atoms only — not comparable to full-atom values): 17005 Å² total; per-residue (Å²): 132,62,70,75,64,65,63,72,69,72,48,76,68,51,52,45,51,47,54,50,50,50,41,57,49,50,48,51,32,48,75,73,39,38,33,50,78,48,60,47,71,94,28,46,51,68,49,98,85,65,49,77,42,83,48,67,64,88,60,44,35,41,76,92,56,78,76,63,87,42,77,65,94,84,62,62,57,69,62,47,44,72,77,39,66,42,58,30,63,48,47,66,74,40,43,85,80,51,67,52,41,52,38,21,11,52,16,40,47,50,65,56,60,44,56,82,79,38,53,86,95,44,49,82,81,40,57,49,58,53,51,54,27,56,40,24,54,39,74,54,66,85,61,24,58,54,58,74,59,57,63,40,28,50,61,51,44,75,80,53,63,67,65,73,84,49,61,61,34,54,70,49,77,49,77,41,99,69,36,38,37,43,32,51,64,44,37,36,37,38,43,38,96,87,50,68,41,29,44,34,46,43,86,78,63,70,94,71,49,69,74,66,35,30,56,71,64,56,46,58,66,63,103,70,54,87,77,71,89,58,76,72,66,70,25,91,60,68,52,27,32,31,33,50,98,89,43,79,42,58,42,72,74,61,55,64,76,54,50,74,69,44,43,64,46,49,46,53,49,60,73,73,60,50,68,50,83,76,96,74,81,75,82,80,81,78,130

Radius of gyration: 22.35 Å; Cα contacts (8 Å, |Δi|>4): 382; chains: 1; bounding box: 49×43×89 Å

Secondary structure (DSSP, 8-state):
--HHHHGGG--HHHHHHHHHHHHHHHHHHHHTTEE-S--SGGGEEE-TT--EEE--GGG-EETTB---S---TT--HHHHHHH-TTS-HHHHTTPPP-HHHHHHHHHHHHHHHGGGTS-GGGGGG-HHHHHHHHHHT-SSTTTSPPHHHHHTSGGGGGGGTT----TTBPPEEEEETTEEEEEETTEEEEEETTEEEEEEE-SSS-S--HHHHHHHTTTSS-TT-TTTSSPPP--TTTTEEEEETTEEEEGGGS-HHHHHHHHHHHHHHHHHPPBPPPS--------

Foldseek 3Di:
DDPVVLVVPQDLLLLLLLLLLVLLVLVVCVVVQKDQQPQAPVQWDADSLSHIDGHDSVVMDGLVGWDQPDDDQPDPLVVCCVVCVLAALCNSNRHTDGSLRVLLSSLVRLVVVCVVPAPPVGVVVVVLSVLLSVLSNDNPSLSRFHSVLSLFGQSNLVLVVLDDQCQQWDFDWDDDDQWIWGDDRQKTWIDGPVDTKIKGAQPPDDPPDVVLVVVVVVQSDDPDNPPDVDGRDGHPQQRMWIGDPNDIDGPSSPRVVVSVVCRVVSNVVVVVIGGPDDPDDDDPPDD